Protein AF-A0A359DZW7-F1 (afdb_monomer)

Nearest PDB structures (foldseek):
  2eep-assembly1_A-2  TM=6.032E-01  e=1.757E-07  Porphyromonas gingivalis W83
  2z3w-assembly1_A-2  TM=5.801E-01  e=2.769E-07  Porphyromonas gingivalis W83
  5yzm-assembly1_C  TM=6.580E-01  e=2.310E-06  Deinococcus radiodurans R1 = ATCC 13939 = DSM 20539
  3p5b-assembly1_L  TM=3.540E-01  e=1.729E-03  Homo sapiens
  7zu0-assembly1_B  TM=4.411E-01  e=2.099E-01  Saccharomyces cerevisiae

Radius of gyration: 27.61 Å; Cα contacts (8 Å, |Δi|>4): 531; chains: 1; bounding box: 70×96×50 Å

pLDDT: mean 85.56, std 14.87, range [37.06, 97.5]

Structure (mmCIF, N/CA/C/O backbone):
data_AF-A0A359DZW7-F1
#
_entry.id   AF-A0A359DZW7-F1
#
loop_
_atom_site.group_PDB
_atom_site.id
_atom_site.type_symbol
_atom_site.label_atom_id
_atom_site.label_alt_id
_atom_site.label_comp_id
_atom_site.label_asym_id
_atom_site.label_entity_id
_atom_site.label_seq_id
_atom_site.pdbx_PDB_ins_code
_atom_site.Cartn_x
_atom_site.Cartn_y
_atom_site.Cartn_z
_atom_site.occupancy
_atom_site.B_iso_or_equiv
_atom_site.auth_seq_id
_atom_site.auth_comp_id
_atom_site.auth_asym_id
_atom_site.auth_atom_id
_atom_site.pdbx_PDB_model_num
ATOM 1 N N . MET A 1 1 ? 46.932 75.301 26.272 1.00 43.44 1 MET A N 1
ATOM 2 C CA . MET A 1 1 ? 47.132 74.823 24.879 1.00 43.44 1 MET A CA 1
ATOM 3 C C . MET A 1 1 ? 47.855 73.478 24.916 1.00 43.44 1 MET A C 1
ATOM 5 O O . MET A 1 1 ? 48.760 73.356 25.730 1.00 43.44 1 MET A O 1
ATOM 9 N N . LYS A 1 2 ? 47.495 72.547 24.009 1.00 37.06 2 LYS A N 1
ATOM 10 C CA . LYS A 1 2 ? 47.881 71.110 23.897 1.00 37.06 2 LYS A CA 1
ATOM 11 C C . LYS A 1 2 ? 46.964 70.145 24.664 1.00 37.06 2 LYS A C 1
ATOM 13 O O . LYS A 1 2 ? 46.800 70.330 25.857 1.00 37.06 2 LYS A O 1
ATOM 18 N N . LYS A 1 3 ? 46.413 69.065 24.105 1.00 38.16 3 LYS A N 1
ATOM 19 C CA . LYS A 1 3 ? 45.971 68.654 22.751 1.00 38.16 3 LYS A CA 1
ATOM 20 C C . LYS A 1 3 ? 45.064 67.430 23.025 1.00 38.16 3 LYS A C 1
ATOM 22 O O . LYS A 1 3 ? 45.452 66.590 23.830 1.00 38.16 3 LYS A O 1
ATOM 27 N N . LEU A 1 4 ? 43.875 67.356 22.420 1.00 39.25 4 LEU A N 1
ATOM 28 C CA . LEU A 1 4 ? 42.981 66.192 22.515 1.00 39.25 4 LEU A CA 1
ATOM 29 C C . LEU A 1 4 ? 43.625 64.977 21.827 1.00 39.25 4 LEU A C 1
ATOM 31 O O . LEU A 1 4 ? 44.168 65.115 20.732 1.00 39.25 4 LEU A O 1
ATOM 35 N N . ILE A 1 5 ? 43.538 63.806 22.458 1.00 40.94 5 ILE A N 1
ATOM 36 C CA . ILE A 1 5 ? 43.866 62.501 21.871 1.00 40.94 5 ILE A CA 1
ATOM 37 C C . ILE A 1 5 ? 42.529 61.833 21.510 1.00 40.94 5 ILE A C 1
ATOM 39 O O . ILE A 1 5 ? 41.714 61.641 22.414 1.00 40.94 5 ILE A O 1
ATOM 43 N N . PRO A 1 6 ? 42.258 61.489 20.238 1.00 47.34 6 PRO A N 1
ATOM 44 C CA . PRO A 1 6 ? 41.070 60.728 19.885 1.00 47.34 6 PRO A CA 1
ATOM 45 C C . PRO A 1 6 ? 41.332 59.229 20.078 1.00 47.34 6 PRO A C 1
ATOM 47 O O . PRO A 1 6 ? 42.290 58.667 19.547 1.00 47.34 6 PRO A O 1
ATOM 50 N N . ILE A 1 7 ? 40.452 58.582 20.840 1.00 47.03 7 ILE A N 1
ATOM 51 C CA . ILE A 1 7 ? 40.349 57.125 20.935 1.00 47.03 7 ILE A CA 1
ATOM 52 C C . ILE A 1 7 ? 39.855 56.629 19.574 1.00 47.03 7 ILE A C 1
ATOM 54 O O . ILE A 1 7 ? 38.710 56.876 19.203 1.00 47.03 7 ILE A O 1
ATOM 58 N N . THR A 1 8 ? 40.726 55.962 18.818 1.00 44.31 8 THR A N 1
ATOM 59 C CA . THR A 1 8 ? 40.337 55.288 17.575 1.00 44.31 8 THR A CA 1
ATOM 60 C C . THR A 1 8 ? 40.159 53.809 17.885 1.00 44.31 8 THR A C 1
ATOM 62 O O . THR A 1 8 ? 41.113 53.105 18.207 1.00 44.31 8 THR A O 1
ATOM 65 N N . LEU A 1 9 ? 38.903 53.376 17.843 1.00 43.22 9 LEU A N 1
ATOM 66 C CA . LEU A 1 9 ? 38.451 52.000 17.972 1.00 43.22 9 LEU A CA 1
ATOM 67 C C . LEU A 1 9 ? 38.916 51.215 16.732 1.00 43.22 9 LEU A C 1
ATOM 69 O O . LEU A 1 9 ? 38.337 51.361 15.658 1.00 43.22 9 LEU A O 1
ATOM 73 N N . ALA A 1 10 ? 39.974 50.414 16.853 1.00 41.88 10 ALA A N 1
ATOM 74 C CA . ALA A 1 10 ? 40.355 49.461 15.815 1.00 41.88 10 ALA A CA 1
ATOM 75 C C . ALA A 1 10 ? 39.605 48.147 16.066 1.00 41.88 10 ALA A C 1
ATOM 77 O O . ALA A 1 10 ? 39.901 47.427 17.021 1.00 41.88 10 ALA A O 1
ATOM 78 N N . LEU A 1 11 ? 38.602 47.867 15.227 1.00 41.31 11 LEU A N 1
ATOM 79 C CA . LEU A 1 11 ? 37.948 46.565 15.153 1.00 41.31 11 LEU A CA 1
ATOM 80 C C . LEU A 1 11 ? 39.012 45.479 14.929 1.00 41.31 11 LEU A C 1
ATOM 82 O O . LEU A 1 11 ? 39.672 45.454 13.890 1.00 41.31 11 LEU A O 1
ATOM 86 N N . LEU A 1 12 ? 39.129 44.555 15.881 1.00 42.72 12 LEU A N 1
ATOM 87 C CA . LEU A 1 12 ? 39.714 43.237 15.656 1.00 42.72 12 LEU A CA 1
ATOM 88 C C . LEU A 1 12 ? 38.812 42.496 14.662 1.00 42.72 12 LEU A C 1
ATOM 90 O O . LEU A 1 12 ? 37.814 41.884 15.040 1.00 42.72 12 LEU A O 1
ATOM 94 N N . LEU A 1 13 ? 39.157 42.584 13.379 1.00 44.12 13 LEU A N 1
ATOM 95 C CA . LEU A 1 13 ? 38.714 41.643 12.359 1.00 44.12 13 LEU A CA 1
ATOM 96 C C . LEU A 1 13 ? 39.343 40.286 12.696 1.00 44.12 13 LEU A C 1
ATOM 98 O O . LEU A 1 13 ? 40.416 39.945 12.205 1.00 44.12 13 LEU A O 1
ATOM 102 N N . PHE A 1 14 ? 38.688 39.514 13.562 1.00 48.88 14 PHE A N 1
ATOM 103 C CA . PHE A 1 14 ? 38.837 38.067 13.517 1.00 48.88 14 PHE A CA 1
ATOM 104 C C . PHE A 1 14 ? 38.296 37.635 12.155 1.00 48.88 14 PHE A C 1
ATOM 106 O O . PHE A 1 14 ? 37.084 37.560 11.952 1.00 48.88 14 PHE A O 1
ATOM 113 N N . GLY A 1 15 ? 39.205 37.437 11.201 1.00 42.97 15 GLY A N 1
ATOM 114 C CA . GLY A 1 15 ? 38.913 36.711 9.979 1.00 42.97 15 GLY A CA 1
ATOM 115 C C . GLY A 1 15 ? 38.479 35.313 10.384 1.00 42.97 15 GLY A C 1
ATOM 116 O O . GLY A 1 15 ? 39.307 34.463 10.694 1.00 42.97 15 GLY A O 1
ATOM 117 N N . ALA A 1 16 ? 37.171 35.092 10.458 1.00 48.72 16 ALA A N 1
ATOM 118 C CA . ALA A 1 16 ? 36.652 33.755 10.303 1.00 48.72 16 ALA A CA 1
ATOM 119 C C . ALA A 1 16 ? 36.979 33.379 8.859 1.00 48.72 16 ALA A C 1
ATOM 121 O O . ALA A 1 16 ? 36.313 33.850 7.935 1.00 48.72 16 ALA A O 1
ATOM 122 N N . ASP A 1 17 ? 38.041 32.600 8.663 1.00 46.22 17 ASP A N 1
ATOM 123 C CA . ASP A 1 17 ? 38.216 31.860 7.424 1.00 46.22 17 ASP A CA 1
ATOM 124 C C . ASP A 1 17 ? 36.987 30.960 7.295 1.00 46.22 17 ASP A C 1
ATOM 126 O O . ASP A 1 17 ? 36.873 29.897 7.908 1.00 46.22 17 ASP A O 1
ATOM 130 N N . LEU A 1 18 ? 36.002 31.445 6.543 1.00 48.69 18 LEU A N 1
ATOM 131 C CA . LEU A 1 18 ? 34.969 30.611 5.969 1.00 48.69 18 LEU A CA 1
ATOM 132 C C . LEU A 1 18 ? 35.719 29.636 5.066 1.00 48.69 18 LEU A C 1
ATOM 134 O O . LEU A 1 18 ? 36.085 29.984 3.944 1.00 48.69 18 LEU A O 1
ATOM 138 N N . PHE A 1 19 ? 35.984 28.430 5.569 1.00 50.00 19 PHE A N 1
ATOM 139 C CA . PHE A 1 19 ? 36.395 27.302 4.744 1.00 50.00 19 PHE A CA 1
ATOM 140 C C . PHE A 1 19 ? 35.247 27.001 3.778 1.00 50.00 19 PHE A C 1
ATOM 142 O O . PHE A 1 19 ? 34.386 26.161 4.030 1.00 50.00 19 PHE A O 1
ATOM 149 N N . ALA A 1 20 ? 35.202 27.736 2.670 1.00 52.16 20 ALA A N 1
ATOM 150 C CA . ALA A 1 20 ? 34.476 27.307 1.498 1.00 52.16 20 ALA A CA 1
ATOM 151 C C . ALA A 1 20 ? 35.098 25.976 1.068 1.00 52.16 20 ALA A C 1
ATOM 153 O O . ALA A 1 20 ? 36.318 25.868 0.931 1.00 52.16 20 ALA A O 1
ATOM 154 N N . GLN A 1 21 ? 34.262 24.955 0.904 1.00 56.44 21 GLN A N 1
ATOM 155 C CA . GLN A 1 21 ? 34.677 23.648 0.416 1.00 56.44 21 GLN A CA 1
ATOM 156 C C . GLN A 1 21 ? 35.345 23.844 -0.957 1.00 56.44 21 GLN A C 1
ATOM 158 O O . GLN A 1 21 ? 34.680 24.174 -1.938 1.00 56.44 21 GLN A O 1
ATOM 163 N N . GLN A 1 22 ? 36.678 23.743 -1.008 1.00 58.47 22 GLN A N 1
ATOM 164 C CA . GLN A 1 22 ? 37.451 23.914 -2.236 1.00 58.47 22 GLN A CA 1
ATOM 165 C C . GLN A 1 22 ? 37.243 22.682 -3.113 1.00 58.47 22 GLN A C 1
ATOM 167 O O . GLN A 1 22 ? 37.933 21.676 -2.970 1.00 58.47 22 GLN A O 1
ATOM 172 N N . PHE A 1 23 ? 36.270 22.748 -4.016 1.00 61.28 23 PHE A N 1
ATOM 173 C CA . PHE A 1 23 ? 36.177 21.773 -5.092 1.00 61.28 23 PHE A CA 1
ATOM 174 C C . PHE A 1 23 ? 37.228 22.107 -6.159 1.00 61.28 23 PHE A C 1
ATOM 176 O O . PHE A 1 23 ? 37.397 23.284 -6.493 1.00 61.28 23 PHE A O 1
ATOM 183 N N . PRO A 1 24 ? 37.953 21.111 -6.697 1.00 66.88 24 PRO A N 1
ATOM 184 C CA . PRO A 1 24 ? 38.902 21.355 -7.774 1.00 66.88 24 PRO A CA 1
ATOM 185 C C . PRO A 1 24 ? 38.172 21.927 -8.998 1.00 66.88 24 PRO A C 1
ATOM 187 O O . PRO A 1 24 ? 37.117 21.426 -9.383 1.00 66.88 24 PRO A O 1
ATOM 190 N N . GLU A 1 25 ? 38.754 22.939 -9.652 1.00 71.62 25 GLU A N 1
ATOM 191 C CA . GLU A 1 25 ? 38.195 23.557 -10.873 1.00 71.62 25 GLU A CA 1
ATOM 192 C C . GLU A 1 25 ? 38.001 22.551 -12.025 1.00 71.62 25 GLU A C 1
ATOM 194 O O . GLU A 1 25 ? 37.258 22.811 -12.972 1.00 71.62 25 GLU A O 1
ATOM 199 N N . LYS A 1 26 ? 38.661 21.387 -11.953 1.00 79.00 26 LYS A N 1
ATOM 200 C CA . LYS A 1 26 ? 38.558 20.306 -12.931 1.00 79.00 26 LYS A CA 1
ATOM 201 C C . LYS A 1 26 ? 38.511 18.949 -12.230 1.00 79.00 26 LYS A C 1
ATOM 203 O O . LYS A 1 26 ? 39.507 18.506 -11.671 1.00 79.00 26 LYS A O 1
ATOM 208 N N . LEU A 1 27 ? 37.361 18.284 -12.309 1.00 77.38 27 LEU A N 1
ATOM 209 C CA . LEU A 1 27 ? 37.171 16.903 -11.858 1.00 77.38 27 LEU A CA 1
ATOM 210 C C . LEU A 1 27 ? 37.832 15.930 -12.845 1.00 77.38 27 LEU A C 1
ATOM 212 O O . LEU A 1 27 ? 37.551 15.981 -14.046 1.00 77.38 27 LEU A O 1
ATOM 216 N N . THR A 1 28 ? 38.696 15.034 -12.365 1.00 83.38 28 THR A N 1
ATOM 217 C CA . THR A 1 28 ? 39.195 13.902 -13.161 1.00 83.38 28 THR A CA 1
ATOM 218 C C . THR A 1 28 ? 38.335 12.656 -12.946 1.00 83.38 28 THR A C 1
ATOM 220 O O . THR A 1 28 ? 37.626 12.547 -11.951 1.00 83.38 28 THR A O 1
ATOM 223 N N . MET A 1 29 ? 38.423 11.668 -13.849 1.00 76.75 29 MET A N 1
ATOM 224 C CA . MET A 1 29 ? 37.777 10.363 -13.624 1.00 76.75 29 MET A CA 1
ATOM 225 C C . MET A 1 29 ? 38.236 9.729 -12.311 1.00 76.75 29 MET A C 1
ATOM 227 O O . MET A 1 29 ? 37.426 9.170 -11.585 1.00 76.75 29 MET A O 1
ATOM 231 N N . LYS A 1 30 ? 39.522 9.866 -11.971 1.00 79.25 30 LYS A N 1
ATOM 232 C CA . LYS A 1 30 ? 40.034 9.392 -10.688 1.00 79.25 30 LYS A CA 1
ATOM 233 C C . LYS A 1 30 ? 39.315 10.088 -9.531 1.00 79.25 30 LYS A C 1
ATOM 235 O O . LYS A 1 30 ? 38.865 9.396 -8.638 1.00 79.25 30 LYS A O 1
ATOM 240 N N . ASP A 1 31 ? 39.138 11.406 -9.582 1.00 73.88 31 ASP A N 1
ATOM 241 C CA . ASP A 1 31 ? 38.463 12.163 -8.514 1.00 73.88 31 ASP A CA 1
ATOM 242 C C . ASP A 1 31 ? 36.967 11.830 -8.400 1.00 73.88 31 ASP A C 1
ATOM 244 O O . ASP A 1 31 ? 36.397 11.902 -7.319 1.00 73.88 31 ASP A O 1
ATOM 248 N N . ILE A 1 32 ? 36.328 11.443 -9.509 1.00 72.56 32 ILE A N 1
ATOM 249 C CA . ILE A 1 32 ? 34.921 11.013 -9.538 1.00 72.56 32 ILE A CA 1
ATOM 250 C C . ILE A 1 32 ? 34.741 9.627 -8.893 1.00 72.56 32 ILE A C 1
ATOM 252 O O . ILE A 1 32 ? 33.696 9.368 -8.300 1.00 72.56 32 ILE A O 1
ATOM 256 N N . PHE A 1 33 ? 35.741 8.747 -9.005 1.00 71.00 33 PHE A N 1
ATOM 257 C CA . PHE A 1 33 ? 35.675 7.350 -8.554 1.00 71.00 33 PHE A CA 1
ATOM 258 C C . PHE A 1 33 ? 36.519 7.042 -7.303 1.00 71.00 33 PHE A C 1
ATOM 260 O O . PHE A 1 33 ? 36.622 5.878 -6.922 1.00 71.00 33 PHE A O 1
ATOM 267 N N . HIS A 1 34 ? 37.157 8.039 -6.680 1.00 69.25 34 HIS A N 1
ATOM 268 C CA . HIS A 1 34 ? 37.972 7.856 -5.475 1.00 69.25 34 HIS A CA 1
ATOM 269 C C . HIS A 1 34 ? 37.189 8.229 -4.213 1.00 69.25 34 HIS A C 1
ATOM 271 O O . HIS A 1 34 ? 36.403 9.173 -4.217 1.00 69.25 34 HIS A O 1
ATOM 277 N N . GLU A 1 35 ? 37.438 7.515 -3.115 1.00 63.44 35 GLU A N 1
ATOM 278 C CA . GLU A 1 35 ? 36.848 7.833 -1.815 1.00 63.44 35 GLU A CA 1
ATOM 279 C C . GLU A 1 35 ? 37.473 9.100 -1.196 1.00 63.44 35 GLU A C 1
ATOM 281 O O . GLU A 1 35 ? 38.692 9.295 -1.311 1.00 63.44 35 GLU A O 1
ATOM 286 N N . PRO A 1 36 ? 36.680 9.950 -0.516 1.00 59.75 36 PRO A N 1
ATOM 287 C CA . PRO A 1 36 ? 35.223 9.871 -0.388 1.00 59.75 36 PRO A CA 1
ATOM 288 C C . PRO A 1 36 ? 34.533 10.251 -1.708 1.00 59.75 36 PRO A C 1
ATOM 290 O O . PRO A 1 36 ? 34.849 11.282 -2.305 1.00 59.75 36 PRO A O 1
ATOM 293 N N . PHE A 1 37 ? 33.578 9.431 -2.164 1.00 61.31 37 PHE A N 1
ATOM 294 C CA . PHE A 1 37 ? 32.845 9.741 -3.389 1.00 61.31 37 PHE A CA 1
ATOM 295 C C . PHE A 1 37 ? 32.058 11.034 -3.170 1.00 61.31 37 PHE A C 1
ATOM 297 O O . PHE A 1 37 ? 31.206 11.122 -2.289 1.00 61.31 37 PHE A O 1
ATOM 304 N N . ILE A 1 38 ? 32.329 12.030 -4.009 1.00 57.88 38 ILE A N 1
ATOM 305 C CA . ILE A 1 38 ? 31.750 13.379 -3.935 1.00 57.88 38 ILE A CA 1
ATOM 306 C C . ILE A 1 38 ? 30.205 13.396 -3.816 1.00 57.88 38 ILE A C 1
ATOM 308 O O . ILE A 1 38 ? 29.685 14.313 -3.178 1.00 57.88 38 ILE A O 1
ATOM 312 N N . PRO A 1 39 ? 29.433 12.432 -4.366 1.00 60.06 39 PRO A N 1
ATOM 313 C CA . PRO A 1 39 ? 27.984 12.406 -4.176 1.00 60.06 39 PRO A CA 1
ATOM 314 C C . PRO A 1 39 ? 27.493 11.907 -2.806 1.00 60.06 39 PRO A C 1
ATOM 316 O O . PRO A 1 39 ? 26.374 12.275 -2.446 1.00 60.06 39 PRO A O 1
ATOM 319 N N . GLY A 1 40 ? 28.264 11.080 -2.080 1.00 63.44 40 GLY A N 1
ATOM 320 C CA . GLY A 1 40 ? 27.778 10.306 -0.923 1.00 63.44 40 GLY A CA 1
ATOM 321 C C . GLY A 1 40 ? 26.450 9.570 -1.185 1.00 63.44 40 GLY A C 1
ATOM 322 O O . GLY A 1 40 ? 25.947 9.532 -2.3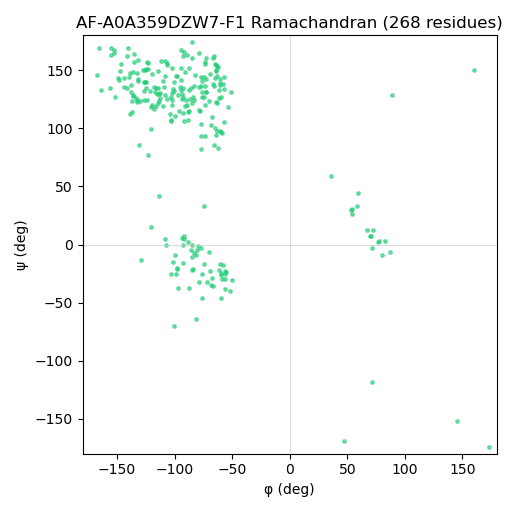14 1.00 63.44 40 GLY A O 1
ATOM 323 N N . THR A 1 41 ? 25.830 9.030 -0.135 1.00 71.88 41 THR A N 1
ATOM 324 C CA . THR A 1 41 ? 24.425 8.598 -0.206 1.00 71.88 41 THR A CA 1
ATOM 325 C C . THR A 1 41 ? 23.540 9.708 0.346 1.00 71.88 41 THR A C 1
ATOM 327 O O . THR A 1 41 ? 23.620 10.072 1.521 1.00 71.88 41 THR A O 1
ATOM 330 N N . ARG A 1 42 ? 22.693 10.294 -0.512 1.00 77.31 42 ARG A N 1
ATOM 331 C CA . ARG A 1 42 ? 21.786 11.371 -0.091 1.00 77.31 42 ARG A CA 1
ATOM 332 C C . ARG A 1 42 ? 20.840 10.871 1.006 1.00 77.31 42 ARG A C 1
ATOM 334 O O . ARG A 1 42 ? 20.300 9.775 0.855 1.00 77.31 42 ARG A O 1
ATOM 341 N N . PRO A 1 43 ? 20.569 11.692 2.039 1.00 86.06 43 PRO A N 1
ATOM 342 C CA . PRO A 1 43 ? 19.531 11.388 3.007 1.00 86.06 43 PRO A CA 1
ATOM 343 C C . PRO A 1 43 ? 18.212 11.050 2.310 1.00 86.06 43 PRO A C 1
ATOM 345 O O . PRO A 1 43 ? 17.767 11.793 1.431 1.00 86.06 43 PRO A O 1
ATOM 348 N N . SER A 1 44 ? 17.591 9.947 2.709 1.00 88.62 44 SER A N 1
ATOM 349 C CA . SER A 1 44 ? 16.291 9.511 2.205 1.00 88.62 44 SER A CA 1
ATOM 350 C C . SER A 1 44 ? 15.309 9.388 3.360 1.00 88.62 44 SER A C 1
ATOM 352 O O . SER A 1 44 ? 15.632 8.838 4.410 1.00 88.62 44 SER A O 1
ATOM 354 N N . PHE A 1 45 ? 14.118 9.961 3.190 1.00 90.69 45 PHE A N 1
ATOM 355 C CA . PHE A 1 45 ? 13.061 9.868 4.191 1.00 90.69 45 PHE A CA 1
ATOM 356 C C . PHE A 1 45 ? 12.669 8.403 4.398 1.00 90.69 45 PHE A C 1
ATOM 358 O O . PHE A 1 45 ? 12.450 7.689 3.421 1.00 90.69 45 PHE A O 1
ATOM 365 N N . SER A 1 46 ? 12.571 7.984 5.658 1.00 89.62 46 SER A N 1
ATOM 366 C CA . SER A 1 46 ? 12.059 6.666 6.022 1.00 89.62 46 SER A CA 1
ATOM 367 C C . SER A 1 46 ? 10.609 6.787 6.487 1.00 89.62 46 SER A C 1
ATOM 369 O O . SER A 1 46 ? 9.706 6.375 5.766 1.00 89.62 46 SER A O 1
ATOM 371 N N . HIS A 1 47 ? 10.373 7.390 7.655 1.00 89.38 47 HIS A N 1
ATOM 372 C CA . HIS A 1 47 ? 9.039 7.546 8.242 1.00 89.38 47 HIS A CA 1
ATOM 373 C C . HIS A 1 47 ? 9.052 8.580 9.384 1.00 89.38 47 HIS A C 1
ATOM 375 O O . HIS A 1 47 ? 10.112 9.018 9.836 1.00 89.38 47 HIS A O 1
ATOM 381 N N . PHE A 1 48 ? 7.874 8.993 9.857 1.00 91.19 48 PHE A N 1
ATOM 382 C CA . PHE A 1 48 ? 7.739 9.755 11.107 1.00 91.19 48 PHE A CA 1
ATOM 383 C C . PHE A 1 48 ? 7.681 8.811 12.312 1.00 91.19 48 PHE A C 1
ATOM 385 O O . PHE A 1 48 ? 7.349 7.644 12.151 1.00 91.19 48 PHE A O 1
ATOM 392 N N . SER A 1 49 ? 7.953 9.291 13.525 1.00 90.12 49 SER A N 1
ATOM 393 C CA . SER A 1 49 ? 7.528 8.586 14.741 1.00 90.12 49 SER A CA 1
ATOM 394 C C . SER A 1 49 ? 5.996 8.554 14.848 1.00 90.12 49 SER A C 1
ATOM 396 O O . SER A 1 49 ? 5.345 9.471 14.340 1.00 90.12 49 SER A O 1
ATOM 398 N N . PRO A 1 50 ? 5.407 7.575 15.563 1.00 89.56 50 PRO A N 1
ATOM 399 C CA . PRO A 1 50 ? 3.952 7.485 15.740 1.00 89.56 50 PRO A CA 1
ATOM 400 C C . PRO A 1 50 ? 3.321 8.749 16.345 1.00 89.56 50 PRO A C 1
ATOM 402 O O . PRO A 1 50 ? 2.182 9.094 16.054 1.00 89.56 50 PRO A O 1
ATOM 405 N N . ASP A 1 51 ? 4.074 9.487 17.168 1.00 89.81 51 ASP A N 1
ATOM 406 C CA . ASP A 1 51 ? 3.637 10.759 17.755 1.00 89.81 51 ASP A CA 1
ATOM 407 C C . ASP A 1 51 ? 3.860 11.989 16.851 1.00 89.81 51 ASP A C 1
ATOM 409 O O . ASP A 1 51 ? 3.552 13.115 17.253 1.00 89.81 51 ASP A O 1
ATOM 413 N N . GLY A 1 52 ? 4.421 11.790 15.656 1.00 90.19 52 GLY A N 1
ATOM 414 C CA . GLY A 1 52 ? 4.675 12.813 14.646 1.00 90.19 52 GLY A CA 1
ATOM 415 C C . GLY A 1 52 ? 5.786 13.808 14.986 1.00 90.19 52 GLY A C 1
ATOM 416 O O . GLY A 1 52 ? 5.942 14.794 14.270 1.00 90.19 52 GLY A O 1
ATOM 417 N N . LYS A 1 53 ? 6.552 13.614 16.067 1.00 92.19 53 LYS A N 1
ATOM 418 C CA . LYS A 1 53 ? 7.553 14.600 16.529 1.00 92.19 53 LYS A CA 1
ATOM 419 C C . LYS A 1 53 ? 8.962 14.369 15.991 1.00 92.19 53 LYS A C 1
ATOM 421 O O . LYS A 1 53 ? 9.791 15.285 16.053 1.00 92.19 53 LYS A O 1
ATOM 426 N N . THR A 1 54 ? 9.220 13.181 15.460 1.00 92.62 54 THR A N 1
ATOM 427 C CA . THR A 1 54 ? 10.532 12.748 14.985 1.00 92.62 54 THR A CA 1
ATOM 428 C C . THR A 1 54 ? 10.435 12.299 13.535 1.00 92.62 54 THR A C 1
ATOM 430 O O . THR A 1 54 ? 9.471 11.651 13.140 1.00 92.62 54 THR A O 1
ATOM 433 N N . ILE A 1 55 ? 11.439 12.651 12.738 1.00 93.19 55 ILE A N 1
ATOM 434 C CA . ILE A 1 55 ? 11.632 12.161 11.374 1.00 93.19 55 ILE A CA 1
ATOM 435 C C . ILE A 1 55 ? 12.789 11.172 11.399 1.00 93.19 55 ILE A C 1
ATOM 437 O O . ILE A 1 55 ? 13.890 11.538 11.817 1.00 93.19 55 ILE A O 1
ATOM 441 N N . TYR A 1 56 ? 12.548 9.963 10.902 1.00 92.12 56 TYR A N 1
ATOM 442 C CA . TYR A 1 56 ? 13.574 8.973 10.616 1.00 92.12 56 TYR A CA 1
ATOM 443 C C . TYR A 1 56 ? 13.981 9.055 9.148 1.00 92.12 56 TYR A C 1
ATOM 445 O O . TYR A 1 56 ? 13.140 9.161 8.250 1.00 92.12 56 TYR A O 1
ATOM 453 N N . TYR A 1 57 ? 15.282 9.015 8.893 1.00 91.31 57 TYR A N 1
ATOM 454 C CA . TYR A 1 57 ? 15.829 9.061 7.544 1.00 91.31 57 TYR A CA 1
ATOM 455 C C . TYR A 1 57 ? 17.137 8.282 7.470 1.00 91.31 57 TYR A C 1
ATOM 457 O O . TYR A 1 57 ? 17.942 8.310 8.400 1.00 91.31 57 TYR A O 1
ATOM 465 N N . SER A 1 58 ? 17.354 7.603 6.353 1.00 89.69 58 SER A N 1
ATOM 466 C CA . SER A 1 58 ? 18.582 6.855 6.104 1.00 89.69 58 SER A CA 1
ATOM 467 C C . SER A 1 58 ? 19.620 7.774 5.476 1.00 89.69 58 SER A C 1
ATOM 469 O O . SER A 1 58 ? 19.299 8.515 4.543 1.00 89.69 58 SER A O 1
ATOM 471 N N . ALA A 1 59 ? 20.854 7.749 5.970 1.00 85.44 59 ALA A N 1
ATOM 472 C CA . ALA A 1 59 ? 21.969 8.504 5.407 1.00 85.44 59 ALA A CA 1
ATOM 473 C C . ALA A 1 59 ? 23.282 7.728 5.565 1.00 85.44 59 ALA A C 1
ATOM 475 O O . ALA A 1 59 ? 23.414 6.905 6.462 1.00 85.44 59 ALA A O 1
ATOM 476 N N . SER A 1 60 ? 24.252 8.010 4.699 1.00 77.81 60 SER A N 1
ATOM 477 C CA . SER A 1 60 ? 25.623 7.511 4.828 1.00 77.81 60 SER A CA 1
ATOM 478 C C . SER A 1 60 ? 26.579 8.642 4.482 1.00 77.81 60 SER A C 1
ATOM 480 O O . SER A 1 60 ? 26.337 9.390 3.530 1.00 77.81 60 SER A O 1
ATOM 482 N N . ASP A 1 61 ? 27.643 8.793 5.261 1.00 64.38 61 ASP A N 1
ATOM 483 C CA . ASP A 1 61 ? 28.791 9.628 4.900 1.00 64.38 61 ASP A CA 1
ATOM 484 C C . ASP A 1 61 ? 29.801 8.867 4.022 1.00 64.38 61 ASP A C 1
ATOM 486 O O . ASP A 1 61 ? 30.683 9.479 3.415 1.00 64.38 61 ASP A O 1
ATOM 490 N N . SER A 1 62 ? 29.629 7.548 3.903 1.00 62.12 62 SER A N 1
ATOM 491 C CA . SER A 1 62 ? 30.406 6.682 3.033 1.00 62.12 62 SER A CA 1
ATOM 492 C C . SER A 1 62 ? 29.785 6.572 1.635 1.00 62.12 62 SER A C 1
ATOM 494 O O . SER A 1 62 ? 28.628 6.917 1.385 1.00 62.12 62 SER A O 1
ATOM 496 N N . ALA A 1 63 ? 30.591 6.095 0.693 1.00 57.19 63 ALA A N 1
ATOM 497 C CA . ALA A 1 63 ? 30.168 5.832 -0.675 1.00 57.19 63 ALA A CA 1
ATOM 498 C C . ALA A 1 63 ? 29.598 4.426 -0.891 1.00 57.19 63 ALA A C 1
ATOM 500 O O . ALA A 1 63 ? 29.296 4.053 -2.028 1.00 57.19 63 ALA A O 1
ATOM 501 N N . THR A 1 64 ? 29.515 3.624 0.170 1.00 64.62 64 THR A N 1
ATOM 502 C CA . THR A 1 64 ? 28.913 2.300 0.091 1.00 64.62 64 THR A CA 1
ATOM 503 C C . THR A 1 64 ? 27.390 2.429 0.122 1.00 64.62 64 THR A C 1
ATOM 505 O O . THR A 1 64 ? 26.822 3.476 0.446 1.00 64.62 64 THR A O 1
ATOM 508 N N . SER A 1 65 ? 26.703 1.351 -0.251 1.00 66.06 65 SER A N 1
ATOM 509 C CA . SER A 1 65 ? 25.245 1.260 -0.143 1.00 66.06 65 SER A CA 1
ATOM 510 C C . SER A 1 65 ? 24.748 1.167 1.302 1.00 66.06 65 SER A C 1
ATOM 512 O O . SER A 1 65 ? 23.537 1.174 1.514 1.00 66.06 65 SER A O 1
ATOM 514 N N . ASP A 1 66 ? 25.652 1.054 2.276 1.00 73.00 66 ASP A N 1
ATOM 515 C CA . ASP A 1 66 ? 25.290 0.890 3.675 1.00 73.00 66 ASP A CA 1
ATOM 516 C C . ASP A 1 66 ? 24.898 2.252 4.245 1.00 73.00 66 ASP A C 1
ATOM 518 O O . ASP A 1 66 ? 25.690 3.198 4.285 1.00 73.00 66 ASP A O 1
ATOM 522 N N . THR A 1 67 ? 23.634 2.363 4.635 1.00 78.94 67 THR A N 1
ATOM 523 C CA . THR A 1 67 ? 23.074 3.566 5.246 1.00 78.94 67 THR A CA 1
ATOM 524 C C . THR A 1 67 ? 22.672 3.277 6.675 1.00 78.94 67 THR A C 1
ATOM 526 O O . THR A 1 67 ? 21.946 2.311 6.915 1.00 78.94 67 THR A O 1
ATOM 529 N N . ASP A 1 68 ? 23.029 4.179 7.578 1.00 86.31 68 ASP A N 1
ATOM 530 C CA . ASP A 1 68 ? 22.535 4.159 8.945 1.00 86.31 68 ASP A CA 1
ATOM 531 C C . ASP A 1 68 ? 21.218 4.926 9.035 1.00 86.31 68 ASP A C 1
ATOM 533 O O . ASP A 1 68 ? 20.940 5.853 8.256 1.00 86.31 68 ASP A O 1
ATOM 537 N N . LEU A 1 69 ? 20.383 4.538 9.998 1.00 89.38 69 LEU A N 1
ATOM 538 C CA . LEU A 1 69 ? 19.157 5.260 10.289 1.00 89.38 69 LEU A CA 1
ATOM 539 C C . LEU A 1 69 ? 19.457 6.385 11.278 1.00 89.38 69 LEU A C 1
ATOM 541 O O . LEU A 1 69 ? 19.967 6.165 12.372 1.00 89.38 69 LEU A O 1
ATOM 545 N N . TYR A 1 70 ? 19.087 7.601 10.905 1.00 91.50 70 TYR A N 1
ATOM 546 C CA . TYR A 1 70 ? 19.169 8.776 11.757 1.00 91.50 70 TYR A CA 1
ATOM 547 C C . TYR A 1 70 ? 17.778 9.269 12.117 1.00 91.50 70 TYR A C 1
ATOM 549 O O . TYR A 1 70 ? 16.803 9.047 11.398 1.00 91.50 70 TYR A O 1
ATOM 557 N N . GLN A 1 71 ? 17.710 10.008 13.218 1.00 93.19 71 GLN A N 1
ATOM 558 C CA . GLN A 1 71 ? 16.512 10.695 13.660 1.00 93.19 71 GLN A CA 1
ATOM 559 C C . GLN A 1 71 ? 16.764 12.183 13.876 1.00 93.19 71 GLN A C 1
ATOM 561 O O . GLN A 1 71 ? 17.871 12.617 14.211 1.00 93.19 71 GLN A O 1
ATOM 566 N N . VAL A 1 72 ? 15.721 12.982 13.680 1.00 94.94 72 VAL A N 1
ATOM 567 C CA . VAL A 1 72 ? 15.746 14.425 13.925 1.00 94.94 72 VAL A CA 1
ATOM 568 C C . VAL A 1 72 ? 14.366 14.904 14.364 1.00 94.94 72 VAL A C 1
ATOM 570 O O . VAL A 1 72 ? 13.349 14.437 13.857 1.00 94.94 72 VAL A O 1
ATOM 573 N N . GLY A 1 73 ? 14.310 15.843 15.311 1.00 94.94 73 GLY A N 1
ATOM 574 C CA . GLY A 1 73 ? 13.040 16.467 15.690 1.00 94.94 73 GLY A CA 1
ATOM 575 C C . GLY A 1 73 ? 12.534 17.429 14.608 1.00 94.94 73 GLY A C 1
ATOM 576 O O . GLY A 1 73 ? 13.325 17.950 13.824 1.00 94.94 73 GLY A O 1
ATOM 577 N N . LEU A 1 74 ? 11.238 17.761 14.609 1.00 94.38 74 LEU A N 1
ATOM 578 C CA . LEU A 1 74 ? 10.624 18.642 13.589 1.00 94.38 74 LEU A CA 1
ATOM 579 C C . LEU A 1 74 ? 11.287 20.024 13.421 1.00 94.38 74 LEU A C 1
ATOM 581 O O . LEU A 1 74 ? 11.172 20.649 12.372 1.00 94.38 74 LEU A O 1
ATOM 585 N N . SER A 1 75 ? 11.991 20.518 14.443 1.00 93.81 75 SER A N 1
ATOM 586 C CA . SER A 1 75 ? 12.749 21.778 14.365 1.00 93.81 75 SER A CA 1
ATOM 587 C C . SER A 1 75 ? 14.082 21.666 13.607 1.00 93.81 75 SER A C 1
ATOM 589 O O . SER A 1 75 ? 14.801 22.658 13.495 1.00 93.81 75 SER A O 1
ATOM 591 N N . GLY A 1 76 ? 14.456 20.466 13.151 1.00 88.75 76 GLY A N 1
ATOM 592 C CA . GLY A 1 76 ? 15.753 20.167 12.535 1.00 88.75 76 GLY A CA 1
ATOM 593 C C . GLY A 1 76 ? 16.912 20.048 13.532 1.00 88.75 76 GLY A C 1
ATOM 594 O O . GLY A 1 76 ? 18.057 19.854 13.130 1.00 88.75 76 GLY A O 1
ATOM 595 N N . ARG A 1 77 ? 16.643 20.183 14.836 1.00 89.19 77 ARG A N 1
ATOM 596 C CA . ARG A 1 77 ? 17.646 20.075 15.906 1.00 89.19 77 ARG A CA 1
ATOM 597 C C . ARG A 1 77 ? 17.748 18.645 16.438 1.00 89.19 77 ARG A C 1
ATOM 599 O O . ARG A 1 77 ? 16.848 17.833 16.233 1.00 89.19 77 ARG A O 1
ATOM 606 N N . ASN A 1 78 ? 18.825 18.383 17.183 1.00 86.19 78 ASN A N 1
ATOM 607 C CA . ASN A 1 78 ? 19.093 17.108 17.861 1.00 86.19 78 ASN A CA 1
ATOM 608 C C . ASN A 1 78 ? 19.170 15.917 16.895 1.00 86.19 78 ASN A C 1
ATOM 610 O O . ASN A 1 78 ? 18.600 14.860 17.153 1.00 86.19 78 ASN A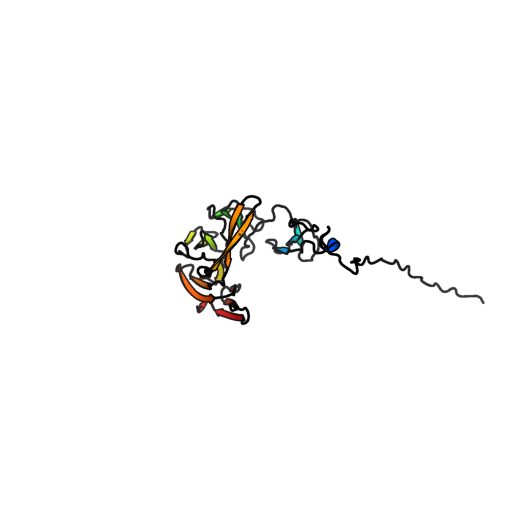 O 1
ATOM 614 N N . LYS A 1 79 ? 19.868 16.103 15.769 1.00 91.06 79 LYS A N 1
ATOM 615 C CA . LYS A 1 79 ? 20.211 15.002 14.868 1.00 91.06 79 LYS A CA 1
ATOM 616 C C . LYS A 1 79 ? 21.086 13.995 15.618 1.00 91.06 79 LYS A C 1
ATOM 618 O O . LYS A 1 79 ? 22.131 14.376 16.141 1.00 91.06 79 LYS A O 1
ATOM 623 N N . GLN A 1 80 ? 20.680 12.735 15.617 1.00 92.56 80 GLN A N 1
ATOM 624 C CA . GLN A 1 80 ? 21.440 11.626 16.191 1.00 92.56 80 GLN A CA 1
ATOM 625 C C . GLN A 1 80 ? 21.094 10.325 15.467 1.00 92.56 80 GLN A C 1
ATOM 627 O O . GLN A 1 80 ? 20.136 10.283 14.694 1.00 92.56 80 GLN A O 1
ATOM 632 N N . GLU A 1 81 ? 21.884 9.284 15.697 1.00 91.44 81 GLU A N 1
ATOM 633 C CA . GLU A 1 81 ? 21.574 7.932 15.231 1.00 91.44 81 GLU A CA 1
ATOM 634 C C . GLU A 1 81 ? 20.251 7.455 15.854 1.00 91.44 81 GLU A C 1
ATOM 636 O O . GLU A 1 81 ? 19.903 7.821 16.987 1.00 91.44 81 GLU A O 1
ATOM 641 N N . ALA A 1 82 ? 19.460 6.721 15.079 1.00 89.75 82 ALA A N 1
ATOM 642 C CA . ALA A 1 82 ? 18.198 6.168 15.534 1.00 89.75 82 ALA A CA 1
ATOM 643 C C . ALA A 1 82 ? 18.445 4.863 16.318 1.00 89.75 82 ALA A C 1
ATOM 645 O O . ALA A 1 82 ? 19.362 4.116 15.984 1.00 89.75 82 ALA A O 1
ATOM 646 N N . PRO A 1 83 ? 17.644 4.557 17.353 1.00 86.19 83 PRO A N 1
ATOM 647 C CA . PRO A 1 83 ? 17.723 3.264 18.029 1.00 86.19 83 PRO A CA 1
ATOM 648 C C . PRO A 1 83 ? 17.510 2.090 17.057 1.00 86.19 83 PRO A C 1
ATOM 650 O O . PRO A 1 83 ? 16.691 2.173 16.147 1.00 86.19 83 PRO A O 1
ATOM 653 N N . ASN A 1 84 ? 18.202 0.967 17.257 1.00 78.31 84 ASN A N 1
ATOM 654 C CA . ASN A 1 84 ? 18.117 -0.186 16.343 1.00 78.31 84 ASN A CA 1
ATOM 655 C C . ASN A 1 84 ? 16.707 -0.798 16.231 1.00 78.31 84 ASN A C 1
ATOM 657 O O . ASN A 1 84 ? 16.399 -1.479 15.257 1.00 78.31 84 ASN A O 1
ATOM 661 N N . ASP A 1 85 ? 15.854 -0.582 17.227 1.00 74.25 85 ASP A N 1
ATOM 662 C CA . ASP A 1 85 ? 14.514 -1.152 17.339 1.00 74.25 85 ASP A CA 1
ATOM 663 C C . ASP A 1 85 ? 13.404 -0.267 16.751 1.00 74.25 85 ASP A C 1
ATOM 665 O O . ASP A 1 85 ? 12.245 -0.679 16.759 1.00 74.25 85 ASP A O 1
ATOM 669 N N . VAL A 1 86 ? 13.724 0.917 16.209 1.00 77.12 86 VAL A N 1
ATOM 670 C CA . VAL A 1 86 ? 12.718 1.793 15.572 1.00 77.12 86 VAL A CA 1
ATOM 671 C C . VAL A 1 86 ? 12.382 1.399 14.134 1.00 77.12 86 VAL A C 1
ATOM 673 O O . VAL A 1 86 ? 11.436 1.935 13.563 1.00 77.12 86 VAL A O 1
ATOM 676 N N . VAL A 1 87 ? 13.116 0.457 13.531 1.00 67.38 87 VAL A N 1
ATOM 677 C CA . VAL A 1 87 ? 12.848 0.010 12.157 1.00 67.38 87 VAL A CA 1
ATOM 678 C C . VAL A 1 87 ? 11.641 -0.925 12.141 1.00 67.38 87 VAL A C 1
ATOM 680 O O . VAL A 1 87 ? 11.769 -2.149 12.136 1.00 67.38 87 VAL A O 1
ATOM 683 N N . ARG A 1 88 ? 10.443 -0.341 12.129 1.00 74.06 88 ARG A N 1
ATOM 684 C CA . ARG A 1 88 ? 9.192 -1.049 11.859 1.00 74.06 88 ARG A CA 1
ATOM 685 C C . ARG A 1 88 ? 8.465 -0.315 10.742 1.00 74.06 88 ARG A C 1
ATOM 687 O O . ARG A 1 88 ? 8.195 0.873 10.860 1.00 74.06 88 ARG A O 1
ATOM 694 N N . ASN A 1 89 ? 8.133 -1.024 9.668 1.00 82.88 89 ASN A N 1
ATOM 695 C CA . ASN A 1 89 ? 7.132 -0.532 8.728 1.00 82.88 89 ASN A CA 1
ATOM 696 C C . ASN A 1 89 ? 5.775 -0.768 9.384 1.00 82.88 89 ASN A C 1
ATOM 698 O O . ASN A 1 89 ? 5.326 -1.912 9.477 1.00 82.88 89 ASN A O 1
ATOM 702 N N . TYR A 1 90 ? 5.189 0.301 9.906 1.00 90.19 90 TYR A N 1
ATOM 703 C CA . TYR A 1 90 ? 3.913 0.265 10.599 1.00 90.19 90 TYR A CA 1
ATOM 704 C C . TYR A 1 90 ? 2.913 1.211 9.938 1.00 90.19 90 TYR A C 1
ATOM 706 O O . TYR A 1 90 ? 3.296 2.201 9.319 1.00 90.19 90 TYR A O 1
ATOM 714 N N . GLU A 1 91 ? 1.636 0.914 10.136 1.00 92.06 91 GLU A N 1
ATOM 715 C CA . GLU A 1 91 ? 0.513 1.762 9.770 1.00 92.06 91 GLU A CA 1
ATOM 716 C C . GLU A 1 91 ? -0.139 2.296 11.055 1.00 92.06 91 GLU A C 1
ATOM 718 O O . GLU A 1 91 ? -0.597 1.519 11.902 1.00 92.06 91 GLU A O 1
ATOM 723 N N . LEU A 1 92 ? -0.162 3.620 11.222 1.00 93.62 92 LEU A N 1
ATOM 724 C CA . LEU A 1 92 ? -0.740 4.288 12.391 1.00 93.62 92 LEU A CA 1
ATOM 725 C C . LEU A 1 92 ? -2.269 4.337 12.281 1.00 93.62 92 LEU A C 1
ATOM 727 O O . LEU A 1 92 ? -2.807 4.696 11.235 1.00 93.62 92 LEU A O 1
ATOM 731 N N . SER A 1 93 ? -2.969 4.027 13.370 1.00 94.0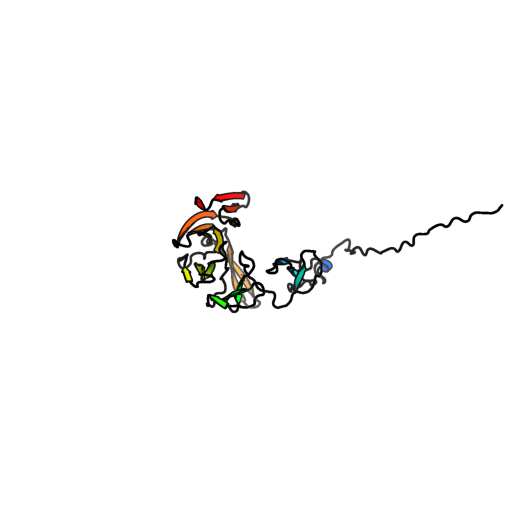0 93 SER A N 1
ATOM 732 C CA . SER A 1 93 ? -4.423 4.156 13.427 1.00 94.00 93 SER A CA 1
ATOM 733 C C . SER A 1 93 ? -4.868 5.617 13.251 1.00 94.00 93 SER A C 1
ATOM 735 O O . SER A 1 93 ? -4.136 6.539 13.627 1.00 94.00 93 SER A O 1
ATOM 737 N N . PRO A 1 94 ? -6.091 5.875 12.751 1.00 92.31 94 PRO A N 1
ATOM 738 C CA . PRO A 1 94 ? -6.586 7.240 12.548 1.00 92.31 94 PRO A CA 1
ATOM 739 C C . PRO A 1 94 ? -6.622 8.096 13.822 1.00 92.31 94 PRO A C 1
ATOM 741 O O . PRO A 1 94 ? -6.480 9.317 13.758 1.00 92.31 94 PRO A O 1
ATOM 744 N N . ASP A 1 95 ? -6.806 7.465 14.985 1.00 92.69 95 ASP A N 1
ATOM 745 C CA . ASP A 1 95 ? -6.788 8.126 16.294 1.00 92.69 95 ASP A CA 1
ATOM 746 C C . ASP A 1 95 ? -5.369 8.329 16.863 1.00 92.69 95 ASP A C 1
ATOM 748 O O . ASP A 1 95 ? -5.201 8.995 17.886 1.00 92.69 95 ASP A O 1
ATOM 752 N N . GLY A 1 96 ? -4.346 7.775 16.204 1.00 93.25 96 GLY A N 1
ATOM 753 C CA . GLY A 1 96 ? -2.941 7.876 16.585 1.00 93.25 96 GLY A CA 1
ATOM 754 C C . GLY A 1 96 ? -2.548 7.071 17.824 1.00 93.25 96 GLY A C 1
ATOM 755 O O . GLY A 1 96 ? -1.467 7.309 18.367 1.00 93.25 96 GLY A O 1
ATOM 756 N N . ASN A 1 97 ? -3.405 6.168 18.309 1.00 94.31 97 ASN A N 1
ATOM 757 C CA . ASN A 1 97 ? -3.155 5.409 19.537 1.00 94.31 97 ASN A CA 1
ATOM 758 C C . ASN A 1 97 ? -2.588 4.011 19.297 1.00 94.31 97 ASN A C 1
ATOM 760 O O . ASN A 1 97 ? -1.952 3.476 20.202 1.00 94.31 97 ASN A O 1
ATOM 764 N N . HIS A 1 98 ? -2.765 3.454 18.101 1.00 95.31 98 HIS A N 1
ATOM 765 C CA . HIS A 1 98 ? -2.388 2.084 17.782 1.00 95.31 98 HIS A CA 1
ATOM 766 C C . HIS A 1 98 ? -1.592 2.007 16.483 1.00 95.31 98 HIS A C 1
ATOM 768 O O . HIS A 1 98 ? -1.672 2.884 15.625 1.00 95.31 98 HIS A O 1
ATOM 774 N N . VAL A 1 99 ? -0.845 0.923 16.318 1.00 94.50 99 VAL A N 1
ATOM 775 C CA . VAL A 1 99 ? -0.075 0.632 15.107 1.00 94.50 99 VAL A CA 1
ATOM 776 C C . VAL A 1 99 ? -0.319 -0.799 14.645 1.00 94.50 99 VAL A C 1
ATOM 778 O O . VAL A 1 99 ? -0.380 -1.720 15.461 1.00 94.50 99 VAL A O 1
ATOM 781 N N . LEU A 1 100 ? -0.424 -0.986 13.330 1.00 94.31 100 LEU A N 1
ATOM 782 C CA . LEU A 1 100 ? -0.368 -2.294 12.677 1.00 94.31 100 LEU A CA 1
ATOM 783 C C . LEU A 1 100 ? 1.004 -2.484 12.049 1.00 94.31 100 LEU A C 1
ATOM 785 O O . LEU A 1 100 ? 1.466 -1.616 11.317 1.00 94.31 100 LEU A O 1
ATOM 789 N N . TYR A 1 101 ? 1.657 -3.611 12.302 1.00 92.06 101 TYR A N 1
ATOM 790 C CA . TYR A 1 101 ? 2.951 -3.920 11.694 1.00 92.06 101 TYR A CA 1
ATOM 791 C C . TYR A 1 101 ? 3.173 -5.427 11.589 1.00 92.06 101 TYR A C 1
ATOM 793 O O . TYR A 1 101 ? 2.471 -6.223 12.211 1.00 92.06 101 TYR A O 1
ATOM 801 N N . ILE A 1 102 ? 4.152 -5.822 10.777 1.00 90.56 102 ILE A N 1
ATOM 802 C CA . ILE A 1 102 ? 4.495 -7.231 10.576 1.00 90.56 102 ILE A CA 1
ATOM 803 C C . ILE A 1 102 ? 5.615 -7.618 11.546 1.00 90.56 102 ILE A C 1
ATOM 805 O O . ILE A 1 102 ? 6.678 -6.999 11.550 1.00 90.56 102 ILE A O 1
ATOM 809 N N . GLU A 1 103 ? 5.402 -8.666 12.342 1.00 88.94 103 GLU A N 1
ATOM 810 C CA . GLU A 1 103 ? 6.403 -9.229 13.254 1.00 88.94 103 GLU A CA 1
ATOM 811 C C . GLU A 1 103 ? 6.450 -10.749 13.091 1.00 88.94 103 GLU A C 1
ATOM 813 O O . GLU A 1 103 ? 5.436 -11.424 13.224 1.00 88.94 103 GLU A O 1
ATOM 818 N N . ASN A 1 104 ? 7.628 -11.308 12.792 1.00 88.31 104 ASN A N 1
ATOM 819 C CA . ASN A 1 104 ? 7.812 -12.753 12.568 1.00 88.31 104 ASN A CA 1
ATOM 820 C C . ASN A 1 104 ? 6.875 -13.364 11.503 1.00 88.31 104 ASN A C 1
ATOM 822 O O . ASN A 1 104 ? 6.599 -14.563 11.524 1.00 88.31 104 ASN A O 1
ATOM 826 N N . GLY A 1 105 ? 6.423 -12.543 10.552 1.00 88.38 105 GLY A N 1
ATOM 827 C CA . GLY A 1 105 ? 5.477 -12.931 9.509 1.00 88.38 105 GLY A CA 1
ATOM 828 C C . GLY A 1 105 ? 4.010 -12.790 9.908 1.00 88.38 105 GLY A C 1
ATOM 829 O O . GLY A 1 105 ? 3.176 -12.932 9.036 1.00 88.38 105 GLY A O 1
ATOM 830 N N . ASP A 1 106 ? 3.681 -12.466 11.157 1.00 91.50 106 ASP A N 1
ATOM 831 C CA . ASP A 1 106 ? 2.304 -12.236 11.599 1.00 91.50 106 ASP A CA 1
ATOM 832 C C . ASP A 1 106 ? 1.946 -10.746 11.549 1.00 91.50 106 ASP A C 1
ATOM 834 O O . ASP A 1 106 ? 2.811 -9.881 11.712 1.00 91.50 106 ASP A O 1
ATOM 838 N N . LEU A 1 107 ? 0.659 -10.436 11.361 1.00 92.56 107 LEU A N 1
ATOM 839 C CA . LEU A 1 107 ? 0.164 -9.069 11.510 1.00 92.56 107 LEU A CA 1
ATOM 840 C C . LEU A 1 107 ? -0.150 -8.810 12.984 1.00 92.56 107 LEU A C 1
ATOM 842 O O . LEU A 1 107 ? -0.974 -9.500 13.599 1.00 92.56 107 LEU A O 1
ATOM 846 N N . VAL A 1 108 ? 0.509 -7.800 13.536 1.00 93.81 108 VAL A N 1
ATOM 847 C CA . VAL A 1 108 ? 0.468 -7.443 14.949 1.00 93.81 108 VAL A CA 1
ATOM 848 C C . VAL A 1 108 ? -0.152 -6.065 15.114 1.00 93.81 108 VAL A C 1
ATOM 850 O O . VAL A 1 108 ? 0.193 -5.128 14.399 1.00 93.81 108 VAL A O 1
ATOM 853 N N . LEU A 1 109 ? -1.053 -5.962 16.087 1.00 95.19 109 LEU A N 1
ATOM 854 C CA . LEU A 1 109 ? -1.583 -4.709 16.603 1.00 95.19 109 LEU A CA 1
ATOM 855 C C . LEU A 1 109 ? -0.887 -4.393 17.925 1.00 95.19 109 LEU A C 1
ATOM 857 O O . LEU A 1 109 ? -0.797 -5.269 18.785 1.00 95.19 109 LEU A O 1
ATOM 861 N N . ALA A 1 110 ? -0.438 -3.159 18.101 1.00 94.88 110 ALA A N 1
ATOM 862 C CA . ALA A 1 110 ? 0.151 -2.673 19.345 1.00 94.88 110 ALA A CA 1
ATOM 863 C C . ALA A 1 110 ? -0.296 -1.239 19.635 1.00 94.88 110 ALA A C 1
ATOM 865 O O . ALA A 1 110 ? -0.855 -0.571 18.761 1.00 94.88 110 ALA A O 1
ATOM 866 N N . ASP A 1 111 ? -0.007 -0.764 20.842 1.00 94.88 111 ASP A N 1
ATOM 867 C CA . ASP A 1 111 ? -0.095 0.657 21.159 1.00 94.88 111 ASP A CA 1
ATOM 868 C C . ASP A 1 111 ? 0.958 1.434 20.351 1.00 94.88 111 ASP A C 1
ATOM 870 O O . ASP A 1 111 ? 1.923 0.871 19.830 1.00 94.88 111 ASP A O 1
ATOM 874 N N . LYS A 1 112 ? 0.797 2.752 20.220 1.00 92.06 112 LYS A N 1
ATOM 875 C CA . LYS A 1 112 ? 1.698 3.602 19.418 1.00 92.06 112 LYS A CA 1
ATOM 876 C C . LYS A 1 112 ? 3.161 3.615 19.878 1.00 92.06 112 LYS A C 1
ATOM 878 O O . LYS A 1 112 ? 4.019 4.101 19.152 1.00 92.06 112 LYS A O 1
ATOM 883 N N . ASP A 1 113 ? 3.443 3.168 21.095 1.00 90.38 113 ASP A N 1
ATOM 884 C CA . ASP A 1 113 ? 4.792 2.970 21.631 1.00 90.38 113 ASP A CA 1
ATOM 885 C C . ASP A 1 113 ? 5.316 1.539 21.407 1.00 90.38 113 ASP A C 1
ATOM 887 O O . ASP A 1 113 ? 6.413 1.213 21.853 1.00 90.38 113 ASP A O 1
ATOM 891 N N . PHE A 1 114 ? 4.579 0.725 20.643 1.00 91.44 114 PHE A N 1
ATOM 892 C CA . PHE A 1 114 ? 4.822 -0.687 20.335 1.00 91.44 114 PHE A CA 1
ATOM 893 C C . PHE A 1 114 ? 4.692 -1.641 21.531 1.00 91.44 114 PHE A C 1
ATOM 895 O O . PHE A 1 114 ? 5.053 -2.817 21.424 1.00 91.44 114 PHE A O 1
ATOM 902 N N . GLU A 1 115 ? 4.130 -1.170 22.645 1.00 92.31 115 GLU A N 1
ATOM 903 C CA . GLU A 1 115 ? 3.792 -1.998 23.800 1.00 92.31 115 GLU A CA 1
ATOM 904 C C . GLU A 1 115 ? 2.412 -2.661 23.638 1.00 92.31 115 GLU A C 1
ATOM 906 O O . GLU A 1 115 ? 1.688 -2.442 22.664 1.00 92.31 115 GLU A O 1
ATOM 911 N N . ASN A 1 116 ? 2.054 -3.536 24.586 1.00 94.44 116 ASN A N 1
ATOM 912 C CA . ASN A 1 116 ? 0.750 -4.222 24.645 1.00 94.44 116 ASN A CA 1
ATOM 913 C C . ASN A 1 116 ? 0.352 -4.957 23.350 1.00 94.44 116 ASN A C 1
ATOM 915 O O . ASN A 1 116 ? -0.827 -5.125 23.032 1.00 94.44 116 ASN A O 1
ATOM 919 N N . LYS A 1 117 ? 1.354 -5.429 22.607 1.00 94.44 117 LYS A N 1
ATOM 920 C CA . LYS A 1 117 ? 1.160 -6.049 21.301 1.00 94.44 117 LYS A CA 1
ATOM 921 C C . LYS A 1 117 ? 0.373 -7.360 21.359 1.00 94.44 117 LYS A C 1
ATOM 923 O O . LYS A 1 117 ? 0.577 -8.197 22.242 1.00 94.44 117 LYS A O 1
ATOM 928 N N . ARG A 1 118 ? -0.466 -7.588 20.349 1.00 94.44 118 ARG A N 1
ATOM 929 C CA . ARG A 1 118 ? -1.177 -8.849 20.108 1.00 94.44 118 ARG A CA 1
ATOM 930 C C . ARG A 1 118 ? -1.219 -9.193 18.624 1.00 94.44 118 ARG A C 1
ATOM 932 O O . ARG A 1 118 ? -1.383 -8.323 17.773 1.00 94.44 118 ARG A O 1
ATOM 939 N N . VAL A 1 119 ? -1.123 -10.484 18.318 1.00 93.50 119 VAL A N 1
ATOM 940 C CA . VAL A 1 119 ? -1.316 -10.990 16.954 1.00 93.50 119 VAL A CA 1
ATOM 941 C C . VAL A 1 119 ? -2.795 -10.869 16.588 1.00 93.50 119 VAL A C 1
ATOM 943 O O . VAL A 1 119 ? -3.650 -11.404 17.296 1.00 93.50 119 VAL A O 1
ATOM 946 N N . VAL A 1 120 ? -3.091 -10.169 15.492 1.00 93.00 120 VAL A N 1
ATOM 947 C CA . VAL A 1 120 ? -4.456 -10.018 14.953 1.00 93.00 120 VAL A CA 1
ATOM 948 C C . VAL A 1 120 ? -4.697 -10.897 13.731 1.00 93.00 120 VAL A C 1
ATOM 950 O O . VAL A 1 120 ? -5.829 -11.308 13.493 1.00 93.00 120 VAL A O 1
ATOM 953 N N . VAL A 1 121 ? -3.637 -11.257 13.001 1.00 91.25 121 VAL A N 1
ATOM 954 C CA . VAL A 1 121 ? -3.687 -12.267 11.937 1.00 91.25 121 VAL A CA 1
ATOM 955 C C . VAL A 1 121 ? -2.461 -13.163 12.061 1.00 91.25 121 VAL A C 1
ATOM 957 O O . VAL A 1 121 ? -1.335 -12.711 11.862 1.00 91.25 121 VAL A O 1
ATOM 960 N N . ALA A 1 122 ? -2.698 -14.434 12.393 1.00 88.31 122 ALA A N 1
ATOM 961 C CA . ALA A 1 122 ? -1.661 -15.455 12.480 1.00 88.31 122 ALA A CA 1
ATOM 962 C C . ALA A 1 122 ? -1.531 -16.172 11.132 1.00 88.31 122 ALA A C 1
ATOM 964 O O . ALA A 1 122 ? -2.395 -16.963 10.748 1.00 88.31 122 ALA A O 1
ATOM 965 N N . SER A 1 123 ? -0.471 -15.887 10.386 1.00 74.75 123 SER A N 1
ATOM 966 C CA . SER A 1 123 ? -0.158 -16.582 9.136 1.00 74.75 123 SER A CA 1
ATOM 967 C C . SER A 1 123 ? 1.260 -16.221 8.727 1.00 74.75 123 SER A C 1
ATOM 969 O O . SER A 1 123 ? 1.658 -15.085 8.894 1.00 74.75 123 SER A O 1
ATOM 971 N N . LYS A 1 124 ? 2.005 -17.143 8.107 1.00 65.06 124 LYS A N 1
ATOM 972 C CA . LYS A 1 124 ? 3.371 -16.898 7.596 1.00 65.06 124 LYS A CA 1
ATOM 973 C C . LYS A 1 124 ? 3.393 -16.055 6.305 1.00 65.06 124 LYS 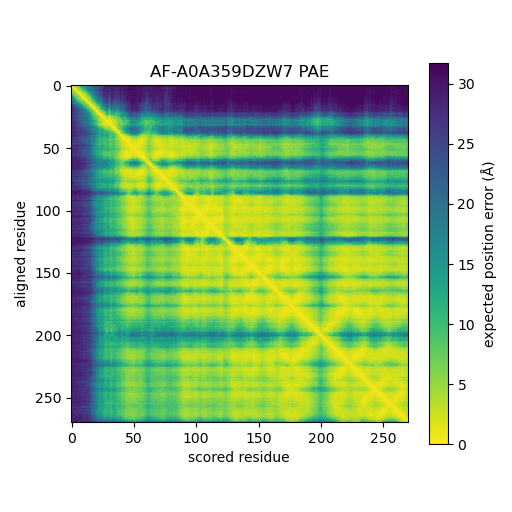A C 1
ATOM 975 O O . LYS A 1 124 ? 4.197 -16.317 5.412 1.00 65.06 124 LYS A O 1
ATOM 980 N N . GLY A 1 125 ? 2.450 -15.129 6.158 1.00 63.31 125 GLY A N 1
ATOM 981 C CA . GLY A 1 125 ? 2.326 -14.255 4.997 1.00 63.31 125 GLY A CA 1
ATOM 982 C C . GLY A 1 125 ? 3.213 -13.028 5.170 1.00 63.31 125 GLY A C 1
ATOM 983 O O . GLY A 1 125 ? 3.226 -12.427 6.232 1.00 63.31 125 GLY A O 1
ATOM 984 N N . PHE A 1 126 ? 3.956 -12.643 4.136 1.00 68.25 126 PHE A N 1
ATOM 985 C CA . PHE A 1 126 ? 4.854 -11.482 4.209 1.00 68.25 126 PHE A CA 1
ATOM 986 C C . PHE A 1 126 ? 4.259 -10.209 3.586 1.00 68.25 126 PHE A C 1
ATOM 988 O O . PHE A 1 126 ? 4.798 -9.125 3.788 1.00 68.25 126 PHE A O 1
ATOM 995 N N . ASP A 1 127 ? 3.121 -10.322 2.895 1.00 73.69 127 ASP A N 1
ATOM 996 C CA . ASP A 1 127 ? 2.593 -9.282 2.002 1.00 73.69 127 ASP A CA 1
ATOM 997 C C . ASP A 1 127 ? 1.276 -8.668 2.510 1.00 73.69 127 ASP A C 1
ATOM 999 O O . ASP A 1 127 ? 0.350 -8.466 1.731 1.00 73.69 127 ASP A O 1
ATOM 1003 N N . TYR A 1 128 ? 1.153 -8.397 3.817 1.00 81.94 128 TYR A N 1
ATOM 1004 C CA . TYR A 1 128 ? -0.120 -7.922 4.376 1.00 81.94 128 TYR A CA 1
ATOM 1005 C C . TYR A 1 128 ? -0.535 -6.519 3.937 1.00 81.94 128 TYR A C 1
ATOM 1007 O O . TYR A 1 128 ? -1.730 -6.299 3.795 1.00 81.94 128 TYR A O 1
ATOM 1015 N N . SER A 1 129 ? 0.398 -5.581 3.735 1.00 87.56 129 SER A N 1
ATOM 1016 C CA . SER A 1 129 ? 0.094 -4.179 3.372 1.00 87.56 129 SER A CA 1
ATOM 1017 C C . SER A 1 129 ? -1.190 -3.639 4.041 1.00 87.56 129 SER A C 1
ATOM 1019 O O . SER A 1 129 ? -2.157 -3.334 3.338 1.00 87.56 129 SER A O 1
ATOM 1021 N N . PRO A 1 130 ? -1.254 -3.631 5.388 1.00 93.50 130 PRO A N 1
ATOM 1022 C CA . PRO A 1 130 ? -2.485 -3.335 6.108 1.00 93.50 130 PRO A CA 1
ATOM 1023 C C . PRO A 1 130 ? -2.894 -1.868 5.948 1.00 93.50 130 PRO A C 1
ATOM 1025 O O . PRO A 1 130 ? -2.038 -0.989 5.919 1.00 93.50 130 PRO A O 1
ATOM 1028 N N . GLU A 1 131 ? -4.198 -1.604 5.929 1.00 94.25 131 GLU A N 1
ATOM 1029 C CA . GLU A 1 131 ? -4.752 -0.250 5.892 1.00 94.25 131 GLU A CA 1
ATOM 1030 C C . GLU A 1 131 ? -5.952 -0.121 6.838 1.00 94.25 131 GLU A C 1
ATOM 1032 O O . GLU A 1 131 ? -6.877 -0.942 6.805 1.00 94.25 131 GLU A O 1
ATOM 1037 N N . TRP A 1 132 ? -5.965 0.921 7.669 1.00 94.88 132 TRP A N 1
ATOM 1038 C CA . TRP A 1 132 ? -7.051 1.183 8.615 1.00 94.88 132 TRP A CA 1
ATOM 1039 C C . TRP A 1 132 ? -8.289 1.765 7.943 1.00 94.88 132 TRP A C 1
ATOM 1041 O O . TRP A 1 132 ? -8.194 2.673 7.120 1.00 94.88 132 TRP A O 1
ATOM 1051 N N . SER A 1 133 ? -9.468 1.328 8.388 1.00 93.31 133 SER A N 1
ATOM 1052 C CA . SER A 1 133 ? -10.689 2.082 8.118 1.00 93.31 133 SER A CA 1
ATOM 1053 C C . SER A 1 133 ? -10.627 3.445 8.804 1.00 93.31 133 SER A C 1
ATOM 1055 O O . SER A 1 133 ? -10.023 3.592 9.864 1.00 93.31 133 SER A O 1
ATOM 1057 N N . ALA A 1 134 ? -11.284 4.453 8.228 1.00 90.12 134 ALA A N 1
ATOM 1058 C CA . ALA A 1 134 ? -11.217 5.831 8.726 1.00 90.12 134 ALA A CA 1
ATOM 1059 C C . ALA A 1 134 ? -11.713 6.002 10.178 1.00 90.12 134 ALA A C 1
ATOM 1061 O O . ALA A 1 134 ? -11.294 6.925 10.871 1.00 90.12 134 ALA A O 1
ATOM 1062 N N . ASP A 1 135 ? -12.602 5.119 10.637 1.00 90.62 135 ASP A N 1
ATOM 1063 C CA . ASP A 1 135 ? -13.112 5.081 12.012 1.00 90.62 135 ASP A CA 1
ATOM 1064 C C . ASP A 1 135 ? -12.225 4.273 12.980 1.00 90.62 135 ASP A C 1
ATOM 1066 O O . ASP A 1 135 ? -12.512 4.229 14.173 1.00 90.62 135 ASP A O 1
ATOM 1070 N N . GLY A 1 136 ? -11.173 3.616 12.481 1.00 92.56 136 GLY A N 1
ATOM 1071 C CA . GLY A 1 136 ? -10.262 2.779 13.260 1.00 92.56 136 GLY A CA 1
ATOM 1072 C C . GLY A 1 136 ? -10.870 1.471 13.778 1.00 92.56 136 GLY A C 1
ATOM 1073 O O . GLY A 1 136 ? -10.226 0.782 14.562 1.00 92.56 136 GLY A O 1
ATOM 1074 N N . SER A 1 137 ? -12.095 1.109 13.381 1.00 93.06 137 SER A N 1
ATOM 1075 C CA . SER A 1 137 ? -12.768 -0.096 13.893 1.00 93.06 137 SER A CA 1
ATOM 1076 C C . SER A 1 137 ? -12.369 -1.375 13.147 1.00 93.06 137 SER A C 1
ATOM 1078 O O . SER A 1 137 ? -12.514 -2.486 13.675 1.00 93.06 137 SER A O 1
ATOM 1080 N N . ARG A 1 138 ? -11.857 -1.225 11.921 1.00 95.25 138 ARG A N 1
ATOM 1081 C CA . ARG A 1 138 ? -11.473 -2.300 11.006 1.00 95.25 138 ARG A CA 1
ATOM 1082 C C . ARG A 1 138 ? -10.121 -2.008 10.363 1.00 95.25 138 ARG A C 1
ATOM 1084 O O . ARG A 1 138 ? -9.651 -0.873 10.321 1.00 95.25 138 ARG A O 1
ATOM 1091 N N . PHE A 1 139 ? -9.532 -3.048 9.795 1.00 95.62 139 PHE A N 1
ATOM 1092 C CA . PHE A 1 139 ? -8.409 -2.926 8.877 1.00 95.62 139 PHE A CA 1
ATOM 1093 C C . PHE A 1 139 ? -8.577 -3.900 7.714 1.00 95.62 139 PHE A C 1
ATOM 1095 O O . PHE A 1 139 ? -9.151 -4.983 7.862 1.00 95.62 139 PHE A O 1
ATOM 1102 N N . ALA A 1 140 ? -8.092 -3.489 6.550 1.00 96.06 140 ALA A N 1
ATOM 1103 C CA . ALA A 1 140 ? -7.976 -4.322 5.368 1.00 96.06 140 ALA A CA 1
ATOM 1104 C C . ALA A 1 140 ? -6.522 -4.756 5.205 1.00 96.06 140 ALA A C 1
ATOM 1106 O O . ALA A 1 140 ? -5.614 -4.058 5.647 1.00 96.06 140 ALA A O 1
ATOM 1107 N N . PHE A 1 141 ? -6.295 -5.910 4.597 1.00 95.31 141 PHE A N 1
ATOM 1108 C CA . PHE A 1 141 ? -4.957 -6.409 4.309 1.00 95.31 141 PHE A CA 1
ATOM 1109 C C . PHE A 1 141 ? -4.985 -7.371 3.126 1.00 95.31 141 PHE A C 1
ATOM 1111 O O . PHE A 1 141 ? -6.035 -7.889 2.745 1.00 95.31 141 PHE A O 1
ATOM 1118 N N . ILE A 1 142 ? -3.818 -7.627 2.552 1.00 93.75 142 ILE A N 1
ATOM 1119 C CA . ILE A 1 142 ? -3.629 -8.538 1.432 1.00 93.75 142 ILE A CA 1
ATOM 1120 C C . ILE A 1 142 ? -3.089 -9.870 1.952 1.00 93.75 142 ILE A C 1
ATOM 1122 O O . ILE A 1 142 ? -2.139 -9.931 2.721 1.00 93.75 142 ILE A O 1
ATOM 1126 N N . GLN A 1 143 ? -3.674 -10.979 1.524 1.00 91.44 143 GLN A N 1
ATOM 1127 C CA . GLN A 1 143 ? -3.133 -12.306 1.788 1.00 91.44 143 GLN A CA 1
ATOM 1128 C C . GLN A 1 143 ? -3.240 -13.134 0.518 1.00 91.44 143 GLN A C 1
ATOM 1130 O O . GLN A 1 143 ? -4.318 -13.280 -0.051 1.00 91.44 143 GLN A O 1
ATOM 1135 N N . ASN A 1 144 ? -2.103 -13.659 0.055 1.00 89.62 144 ASN A N 1
ATOM 1136 C CA . ASN A 1 144 ? -2.004 -14.425 -1.192 1.00 89.62 144 ASN A CA 1
ATOM 1137 C C . ASN A 1 144 ? -2.568 -13.684 -2.424 1.00 89.62 144 ASN A C 1
ATOM 1139 O O . ASN A 1 144 ? -3.035 -14.310 -3.376 1.00 89.62 144 ASN A O 1
ATOM 1143 N N . GLY A 1 145 ? -2.491 -12.349 -2.430 1.00 91.56 145 GLY A N 1
ATO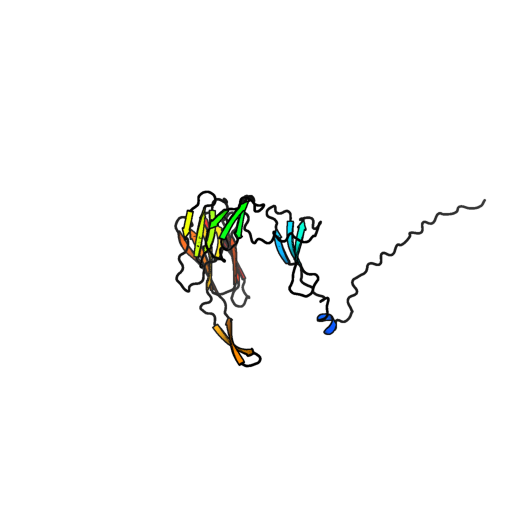M 1144 C CA . GLY A 1 145 ? -2.978 -11.495 -3.515 1.00 91.56 145 GLY A CA 1
ATOM 1145 C C . GLY A 1 145 ? -4.478 -11.192 -3.479 1.00 91.56 145 GLY A C 1
ATOM 1146 O O . GLY A 1 145 ? -4.950 -10.519 -4.391 1.00 91.56 145 GLY A O 1
ATOM 1147 N N . ASP A 1 146 ? -5.203 -11.655 -2.462 1.00 94.12 146 ASP A N 1
ATOM 1148 C CA . ASP A 1 146 ? -6.600 -11.299 -2.210 1.00 94.12 146 ASP A CA 1
ATOM 1149 C C . ASP A 1 146 ? -6.731 -10.358 -1.022 1.00 94.12 146 ASP A C 1
ATOM 1151 O O . ASP A 1 146 ? -5.882 -10.345 -0.132 1.00 94.12 146 ASP A O 1
ATOM 1155 N N . VAL A 1 147 ? -7.805 -9.575 -1.010 1.00 95.81 147 VAL A N 1
ATOM 1156 C CA . VAL A 1 147 ? -8.085 -8.593 0.034 1.00 95.81 147 VAL A CA 1
ATOM 1157 C C . VAL A 1 147 ? -8.981 -9.205 1.095 1.00 95.81 147 VAL A C 1
ATOM 1159 O O . VAL A 1 147 ? -10.012 -9.811 0.800 1.00 95.81 147 VAL A O 1
ATOM 1162 N N . TRP A 1 148 ? -8.596 -8.993 2.344 1.00 95.06 148 TRP A N 1
ATOM 1163 C CA . TRP A 1 148 ? -9.294 -9.434 3.538 1.00 95.06 148 TRP A CA 1
ATOM 1164 C C . TRP A 1 148 ? -9.569 -8.237 4.435 1.00 95.06 148 TRP A C 1
ATOM 1166 O O . TRP A 1 148 ? -8.814 -7.268 4.435 1.00 95.06 148 TRP A O 1
ATOM 1176 N N . VAL A 1 149 ? -10.640 -8.313 5.217 1.00 95.81 149 VAL A N 1
ATOM 1177 C CA . VAL A 1 149 ? -10.987 -7.324 6.238 1.00 95.81 149 VAL A CA 1
ATOM 1178 C C . VAL A 1 149 ? -11.171 -8.025 7.573 1.00 95.81 149 VAL A C 1
ATOM 1180 O O . VAL A 1 149 ? -11.758 -9.109 7.652 1.00 95.81 149 VAL A O 1
ATOM 1183 N N . SER A 1 150 ? -10.677 -7.377 8.620 1.00 94.56 150 SER A N 1
ATOM 1184 C CA . SER A 1 150 ? -10.802 -7.820 10.000 1.00 94.56 150 SER A CA 1
ATOM 1185 C C . SER A 1 150 ? -11.177 -6.664 10.918 1.00 94.56 150 SER A C 1
ATOM 1187 O O . SER A 1 150 ? -10.983 -5.489 10.594 1.00 94.56 150 SER A O 1
ATOM 1189 N N . GLY A 1 151 ? -11.764 -7.013 12.057 1.00 93.62 151 GLY A N 1
ATOM 1190 C CA . GLY A 1 151 ? -12.106 -6.081 13.121 1.00 93.62 151 GLY A CA 1
ATOM 1191 C C . GLY A 1 151 ? -10.977 -5.954 14.136 1.00 93.62 151 GLY A C 1
ATOM 1192 O O . GLY A 1 151 ? -10.237 -6.901 14.397 1.00 93.62 151 GLY A O 1
ATOM 1193 N N . VAL A 1 152 ? -10.865 -4.769 14.727 1.00 91.25 152 VAL A N 1
ATOM 1194 C CA . VAL A 1 152 ? -9.802 -4.446 15.684 1.00 91.25 152 VAL A CA 1
ATOM 1195 C C . VAL A 1 152 ? -10.176 -4.985 17.063 1.00 91.25 152 VAL A C 1
ATOM 1197 O O . VAL A 1 152 ? -9.543 -5.914 17.563 1.00 91.25 152 VAL A O 1
ATOM 1200 N N . GLU A 1 153 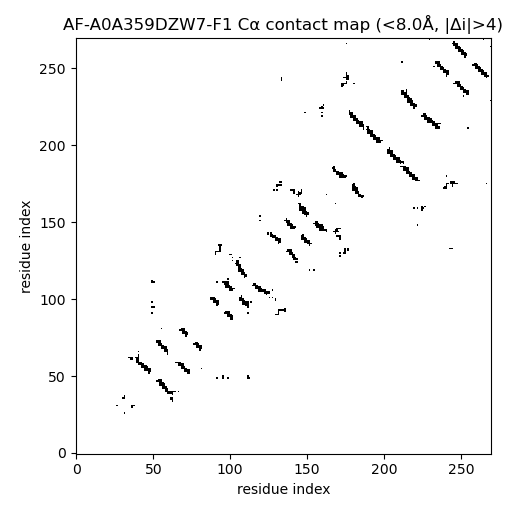? -11.251 -4.469 17.660 1.00 87.62 153 GLU A N 1
ATOM 1201 C CA . GLU A 1 153 ? -11.736 -4.893 18.984 1.00 87.62 153 GLU A CA 1
ATOM 1202 C C . GLU A 1 153 ? -12.475 -6.234 18.941 1.00 87.62 153 GLU A C 1
ATOM 1204 O O . GLU A 1 153 ? -12.232 -7.131 19.747 1.00 87.62 153 GLU A O 1
ATOM 1209 N N . GLN A 1 154 ? -13.377 -6.389 17.970 1.00 87.38 154 GLN A N 1
ATOM 1210 C CA . GLN A 1 154 ? -14.117 -7.627 17.751 1.00 87.38 154 GLN A CA 1
ATOM 1211 C C . GLN A 1 154 ? -13.512 -8.360 16.564 1.00 87.38 154 GLN A C 1
ATOM 1213 O O . GLN A 1 154 ? -13.701 -7.959 15.416 1.00 87.38 154 GLN A O 1
ATOM 1218 N N . ALA A 1 155 ? -12.785 -9.436 16.852 1.00 85.06 155 ALA A N 1
ATOM 1219 C CA . ALA A 1 155 ? -12.141 -10.229 15.821 1.00 85.06 155 ALA A CA 1
ATOM 1220 C C . ALA A 1 155 ? -13.189 -10.873 14.901 1.00 85.06 155 ALA A C 1
ATOM 1222 O O . ALA A 1 155 ? -14.038 -11.654 15.336 1.00 85.06 155 ALA A O 1
ATOM 1223 N N . PHE A 1 156 ? -13.078 -10.576 13.614 1.00 92.12 156 PHE A N 1
ATOM 1224 C CA . PHE A 1 156 ? -13.737 -11.302 12.539 1.00 92.12 156 PHE A CA 1
ATOM 1225 C C . PHE A 1 156 ? -12.775 -11.387 11.361 1.00 92.12 156 PHE A C 1
ATOM 1227 O O . PHE A 1 156 ? -11.821 -10.626 11.284 1.00 92.12 156 PHE A O 1
ATOM 1234 N N . MET A 1 157 ? -13.031 -12.301 10.435 1.00 92.25 157 MET A N 1
ATOM 1235 C CA . MET A 1 157 ? -12.257 -12.420 9.208 1.00 92.25 157 MET A CA 1
ATOM 1236 C C . MET A 1 157 ? -13.217 -12.529 8.036 1.00 92.25 157 MET A C 1
ATOM 1238 O O . MET A 1 157 ? -14.057 -13.429 8.013 1.00 92.25 157 MET A O 1
ATOM 1242 N N . LYS A 1 158 ? -13.100 -11.614 7.074 1.00 93.88 158 LYS A N 1
ATOM 1243 C CA . LYS A 1 158 ? -13.901 -11.622 5.851 1.00 93.88 158 LYS A CA 1
ATOM 1244 C C . LYS A 1 158 ? -13.002 -11.486 4.631 1.00 93.88 158 LYS A C 1
ATOM 1246 O O . LYS A 1 158 ? -12.269 -10.511 4.514 1.00 93.88 158 LYS A O 1
ATOM 1251 N N . GLN A 1 159 ? -13.091 -12.446 3.720 1.00 94.38 159 GLN A N 1
ATOM 1252 C CA . GLN A 1 159 ? -12.491 -12.336 2.396 1.00 94.38 159 GLN A CA 1
ATOM 1253 C C . GLN A 1 159 ? -13.359 -11.412 1.531 1.00 94.38 159 GLN A C 1
ATOM 1255 O O . GLN A 1 159 ? -14.572 -11.608 1.452 1.00 94.38 159 GLN A O 1
ATOM 1260 N N . ILE A 1 160 ? -12.750 -10.389 0.932 1.00 96.50 160 ILE A N 1
ATOM 1261 C CA . ILE A 1 160 ? -13.426 -9.409 0.068 1.00 96.50 160 ILE A CA 1
ATOM 1262 C C . ILE A 1 160 ? -13.270 -9.779 -1.405 1.00 96.50 160 ILE A C 1
ATOM 1264 O O . ILE A 1 160 ? -14.209 -9.612 -2.175 1.00 96.50 160 ILE A O 1
ATOM 1268 N N . THR A 1 161 ? -12.106 -10.296 -1.799 1.00 95.50 161 THR A N 1
ATOM 1269 C CA . THR A 1 161 ? -11.850 -10.736 -3.175 1.00 95.50 161 THR A CA 1
ATOM 1270 C C . THR A 1 161 ? -11.502 -12.214 -3.223 1.00 95.50 161 THR A C 1
ATOM 1272 O O . THR A 1 161 ? -10.856 -12.735 -2.317 1.00 95.50 161 THR A O 1
ATOM 1275 N N . ASP A 1 162 ? -11.901 -12.873 -4.306 1.00 93.69 162 ASP A N 1
ATOM 1276 C CA . ASP A 1 162 ? -11.511 -14.246 -4.622 1.00 93.69 162 ASP A CA 1
ATOM 1277 C C . ASP A 1 162 ? -11.020 -14.290 -6.070 1.00 93.69 162 ASP A C 1
ATOM 1279 O O . ASP A 1 162 ? -11.793 -14.450 -7.020 1.00 93.69 162 ASP A O 1
ATOM 1283 N N . ARG A 1 163 ? -9.733 -13.992 -6.263 1.00 91.56 163 ARG A N 1
ATOM 1284 C CA . ARG A 1 163 ? -9.135 -13.933 -7.598 1.00 91.56 163 ARG A CA 1
ATOM 1285 C C . ARG A 1 163 ? -8.933 -15.338 -8.162 1.00 91.56 163 ARG A C 1
ATOM 1287 O O . ARG A 1 163 ? -8.488 -16.256 -7.477 1.00 91.56 163 ARG A O 1
ATOM 1294 N N . GLU A 1 164 ? -9.113 -15.477 -9.471 1.00 90.25 164 GLU A N 1
ATOM 1295 C CA . GLU A 1 164 ? -8.687 -16.698 -10.159 1.00 90.25 164 GLU A CA 1
ATOM 1296 C C . GLU A 1 164 ? -7.159 -16.869 -10.064 1.00 90.25 164 GLU A C 1
ATOM 1298 O O . GLU A 1 164 ? -6.381 -15.906 -10.141 1.00 90.25 164 GLU A O 1
ATOM 1303 N N . GLU A 1 165 ? -6.710 -18.118 -9.955 1.00 86.00 165 GLU A N 1
ATOM 1304 C CA . GLU A 1 165 ? -5.287 -18.441 -9.959 1.00 86.00 165 GLU A CA 1
ATOM 1305 C C . GLU A 1 165 ? -4.610 -17.931 -11.246 1.00 86.00 165 GLU A C 1
ATOM 1307 O O . GLU A 1 165 ? -5.155 -18.001 -12.347 1.00 86.00 165 GLU A O 1
ATOM 1312 N N . GLY A 1 166 ? -3.411 -17.360 -11.109 1.00 83.62 166 GLY A N 1
ATOM 1313 C CA . GLY A 1 166 ? -2.673 -16.754 -12.224 1.00 83.62 166 GLY A CA 1
ATOM 1314 C C . GLY A 1 166 ? -3.116 -15.338 -12.620 1.00 83.62 166 GLY A C 1
ATOM 1315 O O . GLY A 1 166 ? -2.403 -14.688 -13.386 1.00 83.62 166 GLY A O 1
ATOM 1316 N N . ARG A 1 167 ? -4.226 -14.809 -12.081 1.00 88.81 167 ARG A N 1
ATOM 1317 C CA . ARG A 1 167 ? -4.570 -13.382 -12.219 1.00 88.81 167 ARG A CA 1
ATOM 1318 C C . ARG A 1 167 ? -3.681 -12.514 -11.335 1.00 88.81 167 ARG A C 1
ATOM 1320 O O . ARG A 1 167 ? -3.159 -12.966 -10.315 1.00 88.81 167 ARG A O 1
ATOM 1327 N N . ALA A 1 168 ? -3.534 -11.248 -11.725 1.00 92.12 168 ALA A N 1
ATOM 1328 C CA . ALA A 1 168 ? -2.827 -10.258 -10.925 1.00 92.12 168 ALA A CA 1
ATOM 1329 C C . ALA A 1 168 ? -3.463 -10.137 -9.529 1.00 92.12 168 ALA A C 1
ATOM 1331 O O . ALA A 1 168 ? -4.684 -10.037 -9.413 1.00 92.12 168 ALA A O 1
ATOM 1332 N N . GLY A 1 169 ? -2.632 -10.133 -8.485 1.00 93.94 169 GLY A N 1
ATOM 1333 C CA . GLY A 1 169 ? -3.089 -9.855 -7.125 1.00 93.94 169 GLY A CA 1
ATOM 1334 C C . GLY A 1 169 ? -3.628 -8.431 -6.993 1.00 93.94 169 GLY A C 1
ATOM 1335 O O . GLY A 1 169 ? -3.246 -7.536 -7.757 1.00 93.94 169 GLY A O 1
ATOM 1336 N N . TYR A 1 170 ? -4.516 -8.247 -6.026 1.00 95.50 170 TYR A N 1
ATOM 1337 C CA . TYR A 1 170 ? -5.042 -6.949 -5.643 1.00 95.50 170 TYR A CA 1
ATOM 1338 C C . TYR A 1 170 ? -4.033 -6.174 -4.794 1.00 95.50 170 TYR A C 1
ATOM 1340 O O . TYR A 1 170 ? -3.308 -6.748 -3.986 1.00 95.50 170 TYR A O 1
ATOM 1348 N N . GLY A 1 171 ? -4.010 -4.861 -4.989 1.00 95.50 171 GLY A N 1
ATOM 1349 C CA . GLY A 1 171 ? -3.489 -3.862 -4.068 1.00 95.50 171 GLY A CA 1
ATOM 1350 C C . GLY A 1 171 ? -4.644 -3.096 -3.425 1.00 95.50 171 GLY A C 1
ATOM 1351 O O . GLY A 1 171 ? -5.727 -3.010 -4.011 1.00 95.50 171 GLY A O 1
ATOM 1352 N N . ILE A 1 172 ? -4.409 -2.525 -2.246 1.00 96.00 172 ILE A N 1
ATOM 1353 C CA . ILE A 1 172 ? -5.348 -1.621 -1.577 1.00 96.00 172 ILE A CA 1
ATOM 1354 C C . ILE A 1 172 ? -4.831 -0.195 -1.800 1.00 96.00 172 ILE A C 1
ATOM 1356 O O . ILE A 1 172 ? -3.664 0.089 -1.543 1.00 96.00 172 ILE A O 1
ATOM 1360 N N . GLU A 1 173 ? -5.672 0.667 -2.368 1.00 95.31 173 GLU A N 1
ATOM 1361 C CA . GLU A 1 173 ? -5.345 2.069 -2.673 1.00 95.31 173 GLU A CA 1
ATOM 1362 C C . GLU A 1 173 ? -5.937 3.046 -1.650 1.00 95.31 173 GLU A C 1
ATOM 1364 O O . GLU A 1 173 ? -5.595 4.232 -1.658 1.00 95.31 173 GLU A O 1
ATOM 1369 N N . GLY A 1 174 ? -6.888 2.585 -0.838 1.00 94.81 174 GLY A N 1
ATOM 1370 C CA . GLY A 1 174 ? -7.552 3.424 0.142 1.00 94.81 174 GLY A CA 1
ATOM 1371 C C . GLY A 1 174 ? -8.902 2.896 0.625 1.00 94.81 174 GLY A C 1
ATOM 1372 O O . GLY A 1 174 ? -9.676 2.329 -0.156 1.00 94.81 174 GLY A O 1
ATOM 1373 N N . TRP A 1 175 ? -9.265 3.214 1.866 1.00 94.94 175 TRP A N 1
ATOM 1374 C CA . TRP A 1 175 ? -10.656 3.177 2.330 1.00 94.94 175 TRP A CA 1
ATOM 1375 C C . TRP A 1 175 ? -11.472 4.368 1.818 1.00 94.94 175 TRP A C 1
ATOM 1377 O O . TRP A 1 175 ? -11.103 5.531 1.983 1.00 94.94 175 TRP A O 1
ATOM 1387 N N . ALA A 1 176 ? -12.649 4.080 1.265 1.00 92.81 176 ALA A N 1
ATOM 1388 C CA . ALA A 1 176 ? -13.618 5.059 0.793 1.00 92.81 176 ALA A CA 1
ATOM 1389 C C . ALA A 1 176 ? -14.974 4.854 1.487 1.00 92.81 176 ALA A C 1
ATOM 1391 O O . ALA A 1 176 ? -15.904 4.271 0.929 1.00 92.81 176 ALA A O 1
ATOM 1392 N N . GLY A 1 177 ? -15.066 5.302 2.744 1.00 88.12 177 GLY A N 1
ATOM 1393 C CA . GLY A 1 177 ? -16.230 5.047 3.594 1.00 88.12 177 GLY A CA 1
ATOM 1394 C C . GLY A 1 177 ? -16.287 3.580 4.026 1.00 88.12 177 GLY A C 1
ATOM 1395 O O . GLY A 1 177 ? -15.380 3.096 4.699 1.00 88.12 177 GLY A O 1
ATOM 1396 N N . ASP A 1 178 ? -17.351 2.877 3.642 1.00 89.94 178 ASP A N 1
ATOM 1397 C CA . ASP A 1 178 ? -17.531 1.432 3.832 1.00 89.94 178 ASP A CA 1
ATOM 1398 C C . ASP A 1 178 ? -17.068 0.598 2.622 1.00 89.94 178 ASP A C 1
ATOM 1400 O O . ASP A 1 178 ? -17.254 -0.621 2.599 1.00 89.94 178 ASP A O 1
ATOM 1404 N N . LYS A 1 179 ? -16.460 1.242 1.621 1.00 94.06 179 LYS A N 1
ATOM 1405 C CA . LYS A 1 179 ? -15.890 0.598 0.437 1.00 94.06 179 LYS A CA 1
ATOM 1406 C C . LYS A 1 179 ? -14.360 0.630 0.476 1.00 94.06 179 LYS A C 1
ATOM 1408 O O . LYS A 1 179 ? -13.756 1.494 1.112 1.00 94.06 179 LYS A O 1
ATOM 1413 N N . LEU A 1 180 ? -13.730 -0.276 -0.263 1.00 96.12 180 LEU A N 1
ATOM 1414 C CA . LEU A 1 180 ? -12.293 -0.283 -0.537 1.00 96.12 180 LEU A CA 1
ATOM 1415 C C . LEU A 1 180 ? -12.041 0.077 -1.997 1.00 96.12 180 LEU A C 1
ATOM 1417 O O . LEU A 1 180 ? -12.698 -0.459 -2.891 1.00 96.12 180 LEU A O 1
ATOM 1421 N N . VAL A 1 181 ? -11.069 0.951 -2.248 1.00 96.94 181 VAL A N 1
ATOM 1422 C CA . VAL A 1 181 ? -10.526 1.169 -3.589 1.00 96.94 181 VAL A CA 1
ATOM 1423 C C . VAL A 1 181 ? -9.377 0.195 -3.787 1.00 96.94 181 VAL A C 1
ATOM 1425 O O . VAL A 1 181 ? -8.401 0.205 -3.042 1.00 96.94 181 VAL A O 1
ATOM 1428 N N . LEU A 1 182 ? -9.505 -0.659 -4.794 1.00 96.88 182 LEU A N 1
ATOM 1429 C CA . LEU A 1 182 ? -8.561 -1.729 -5.082 1.00 96.88 182 LEU A CA 1
ATOM 1430 C C . LEU A 1 182 ? -7.876 -1.489 -6.419 1.00 96.88 182 LEU A C 1
ATOM 1432 O O . LEU A 1 182 ? -8.491 -0.971 -7.353 1.00 96.88 182 LEU A O 1
ATOM 1436 N N . SER A 1 183 ? -6.631 -1.935 -6.548 1.00 96.75 183 SER A N 1
ATOM 1437 C CA . SER A 1 183 ? -5.914 -1.915 -7.820 1.00 96.75 183 SER A CA 1
ATOM 1438 C C . SER A 1 183 ? -5.414 -3.285 -8.237 1.00 96.75 183 SER A C 1
ATOM 1440 O O . SER A 1 183 ? -5.104 -4.140 -7.419 1.00 96.75 183 SER A O 1
ATOM 1442 N N . GLN A 1 184 ? -5.304 -3.498 -9.543 1.00 96.19 184 GLN A N 1
ATOM 1443 C CA . GLN A 1 184 ? -4.589 -4.631 -10.118 1.00 96.19 184 GLN A CA 1
ATOM 1444 C C . GLN A 1 184 ? -3.672 -4.133 -11.230 1.00 96.19 184 GLN A C 1
ATOM 1446 O O . GLN A 1 184 ? -3.957 -3.157 -11.930 1.00 96.19 184 GLN A O 1
ATOM 1451 N N . THR A 1 185 ? -2.539 -4.815 -11.391 1.00 95.38 185 THR A N 1
ATOM 1452 C CA . THR A 1 185 ? -1.583 -4.533 -12.467 1.00 95.38 185 THR A CA 1
ATOM 1453 C C . THR A 1 185 ? -1.406 -5.772 -13.321 1.00 95.38 185 THR A C 1
ATOM 1455 O O . THR A 1 185 ? -0.639 -6.669 -12.972 1.00 95.38 185 THR A O 1
ATOM 1458 N N . ASP A 1 186 ? -2.096 -5.799 -14.454 1.00 93.62 186 ASP A N 1
ATOM 1459 C CA . ASP A 1 186 ? -1.978 -6.870 -15.428 1.00 93.62 186 ASP A CA 1
ATOM 1460 C C . ASP A 1 186 ? -0.762 -6.633 -16.339 1.00 93.62 186 ASP A C 1
ATOM 1462 O O . ASP A 1 186 ? -0.602 -5.574 -16.953 1.00 93.62 186 ASP A O 1
ATOM 1466 N N . ARG A 1 187 ? 0.114 -7.639 -16.384 1.00 93.62 187 ARG A N 1
ATOM 1467 C CA . ARG A 1 187 ? 1.338 -7.688 -17.197 1.00 93.62 187 ARG A CA 1
ATOM 1468 C C . ARG A 1 187 ? 1.333 -8.878 -18.163 1.00 93.62 187 ARG A C 1
ATOM 1470 O O . ARG A 1 187 ? 2.385 -9.245 -18.678 1.00 93.62 187 ARG A O 1
ATOM 1477 N N . SER A 1 188 ? 0.176 -9.503 -18.380 1.00 90.88 188 SER A N 1
ATOM 1478 C CA . SER A 1 188 ? 0.010 -10.695 -19.221 1.00 90.88 188 SER A CA 1
ATOM 1479 C C . SER A 1 188 ? 0.429 -10.480 -20.678 1.00 90.88 188 SER A C 1
ATOM 1481 O O . SER A 1 188 ? 0.827 -11.425 -21.353 1.00 90.88 188 SER A O 1
ATOM 1483 N N . ASP A 1 189 ? 0.407 -9.236 -21.152 1.00 91.00 189 ASP A N 1
ATOM 1484 C CA . ASP A 1 189 ? 0.797 -8.845 -22.505 1.00 91.00 189 ASP A CA 1
ATOM 1485 C C . ASP A 1 189 ? 2.279 -8.447 -22.641 1.00 91.00 189 ASP A C 1
ATOM 1487 O O . ASP A 1 189 ? 2.713 -7.992 -23.705 1.00 91.00 189 ASP A O 1
ATOM 1491 N N . TYR A 1 190 ? 3.072 -8.589 -21.575 1.00 94.75 190 TYR A N 1
ATOM 1492 C CA . TYR A 1 190 ? 4.491 -8.258 -21.613 1.00 94.75 190 TYR A CA 1
ATOM 1493 C C . TYR A 1 190 ? 5.232 -9.223 -22.533 1.00 94.75 190 TYR A C 1
ATOM 1495 O O . TYR A 1 190 ? 5.051 -10.439 -22.489 1.00 94.75 190 TYR A O 1
ATOM 1503 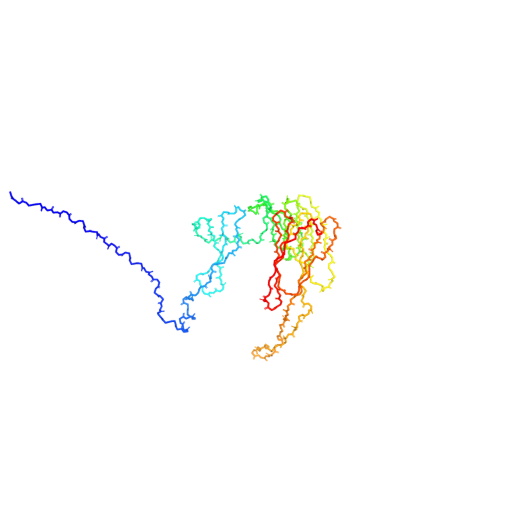N N . ARG A 1 191 ? 6.158 -8.682 -23.327 1.00 94.31 191 ARG A N 1
ATOM 1504 C CA . ARG A 1 191 ? 7.086 -9.508 -24.099 1.00 94.31 191 ARG A CA 1
ATOM 1505 C C . ARG A 1 191 ? 8.266 -9.913 -23.225 1.00 94.31 191 ARG A C 1
ATOM 1507 O O . ARG A 1 191 ? 8.855 -9.072 -22.541 1.00 94.31 191 ARG A O 1
ATOM 1514 N N . THR A 1 192 ? 8.668 -11.173 -23.310 1.00 94.94 192 THR A N 1
ATOM 1515 C CA . THR A 1 192 ? 9.923 -11.644 -22.718 1.00 94.94 192 THR A CA 1
ATOM 1516 C C . THR A 1 192 ? 11.036 -11.570 -23.753 1.00 94.94 192 THR A C 1
ATOM 1518 O O . THR A 1 192 ? 10.908 -12.089 -24.860 1.00 94.94 192 THR A O 1
ATOM 1521 N N . VAL A 1 193 ? 12.132 -10.908 -23.392 1.00 93.69 193 VAL A N 1
ATOM 1522 C CA . VAL A 1 193 ? 13.371 -10.870 -24.171 1.00 93.69 193 VAL A CA 1
ATOM 1523 C C . VAL A 1 193 ? 14.410 -11.703 -23.435 1.00 93.69 193 VAL A C 1
ATOM 1525 O O . VAL A 1 193 ? 14.628 -11.493 -22.242 1.00 93.69 193 VAL A O 1
ATOM 1528 N N . TYR A 1 194 ? 15.041 -12.627 -24.152 1.00 94.06 194 TYR A N 1
ATOM 1529 C CA . TYR A 1 194 ? 16.131 -13.453 -23.641 1.00 94.06 194 TYR A CA 1
ATOM 1530 C C . TYR A 1 194 ? 17.476 -12.868 -24.060 1.00 94.06 194 TYR A C 1
ATOM 1532 O O . TYR A 1 194 ? 17.601 -12.318 -25.157 1.00 94.06 194 TYR A O 1
ATOM 1540 N N . PHE A 1 195 ? 18.474 -12.986 -23.197 1.00 93.44 195 PHE A N 1
ATOM 1541 C CA . PHE A 1 195 ? 19.840 -12.550 -23.466 1.00 93.44 195 PHE A CA 1
ATOM 1542 C C . PHE A 1 195 ? 20.833 -13.468 -22.744 1.00 93.44 195 PHE A C 1
ATOM 1544 O O . PHE A 1 195 ? 20.492 -14.025 -21.706 1.00 93.44 195 PHE A O 1
ATOM 1551 N N . PRO A 1 196 ? 22.040 -13.671 -23.292 1.00 94.19 196 PRO A N 1
ATOM 1552 C CA . PRO A 1 196 ? 23.048 -14.492 -22.637 1.00 94.19 196 PRO A CA 1
ATOM 1553 C C . PRO A 1 196 ? 23.632 -13.767 -21.421 1.00 94.19 196 PRO A C 1
ATOM 1555 O O . PRO A 1 196 ? 24.061 -12.616 -21.524 1.00 94.19 196 PRO A O 1
ATOM 1558 N N . GLU A 1 197 ? 23.690 -14.462 -20.294 1.00 93.88 197 GLU A N 1
ATOM 1559 C CA . GLU A 1 197 ? 24.441 -14.078 -19.104 1.00 93.88 197 GLU A CA 1
ATOM 1560 C C . GLU A 1 197 ? 25.698 -14.949 -19.048 1.00 93.88 197 GLU A C 1
ATOM 1562 O O . GLU A 1 197 ? 25.630 -16.172 -18.930 1.00 93.88 197 GLU A O 1
ATOM 1567 N N . TYR A 1 198 ? 26.857 -14.320 -19.239 1.00 91.12 198 TYR A N 1
ATOM 1568 C CA . TYR A 1 198 ? 28.137 -15.018 -19.294 1.00 91.12 198 TYR A CA 1
ATOM 1569 C C . TYR A 1 198 ? 28.711 -15.148 -17.886 1.00 91.12 198 TYR A C 1
ATOM 1571 O O . TYR A 1 198 ? 29.098 -14.146 -17.285 1.00 91.12 198 TYR A O 1
ATOM 1579 N N . ASN A 1 199 ? 28.806 -16.382 -17.402 1.00 85.38 199 ASN A N 1
ATOM 1580 C CA . ASN A 1 199 ? 29.617 -16.742 -16.247 1.00 85.38 199 ASN A CA 1
ATOM 1581 C C . ASN A 1 199 ? 30.991 -17.240 -16.731 1.00 85.38 199 ASN A C 1
ATOM 1583 O O . ASN A 1 199 ? 31.167 -17.559 -17.907 1.00 85.38 199 ASN A O 1
ATOM 1587 N N . ASP A 1 200 ? 31.965 -17.367 -15.827 1.00 85.75 200 ASP A N 1
ATOM 1588 C CA . ASP A 1 200 ? 33.352 -17.731 -16.178 1.00 85.75 200 ASP A CA 1
ATOM 1589 C C . ASP A 1 200 ? 33.492 -19.059 -16.953 1.00 85.75 200 ASP A C 1
ATOM 1591 O O . ASP A 1 200 ? 34.492 -19.280 -17.635 1.00 85.75 200 ASP A O 1
ATOM 1595 N N . THR A 1 201 ? 32.513 -19.966 -16.851 1.00 90.56 201 THR A N 1
ATOM 1596 C CA . THR A 1 201 ? 32.593 -21.331 -17.411 1.00 90.56 201 THR A CA 1
ATOM 1597 C C . THR A 1 201 ? 31.399 -21.757 -18.271 1.00 90.56 201 THR A C 1
ATOM 1599 O O . THR A 1 201 ? 31.504 -22.753 -18.987 1.00 90.56 201 THR A O 1
ATOM 1602 N N . PHE A 1 202 ? 30.278 -21.032 -18.244 1.00 88.94 202 PHE A N 1
ATOM 1603 C CA . PHE A 1 202 ? 29.069 -21.347 -19.015 1.00 88.94 202 PHE A CA 1
ATOM 1604 C C . PHE A 1 202 ? 28.218 -20.094 -19.258 1.00 88.94 202 PHE A C 1
ATOM 1606 O O . PHE A 1 202 ? 28.468 -19.033 -18.689 1.00 88.94 202 PHE A O 1
ATOM 1613 N N . VAL A 1 203 ? 27.220 -20.223 -20.133 1.00 91.88 203 VAL A N 1
ATOM 1614 C CA . VAL A 1 203 ? 26.280 -19.150 -20.476 1.00 91.88 203 VAL A CA 1
ATOM 1615 C C . VAL A 1 203 ? 24.890 -19.538 -19.997 1.00 91.88 203 VAL A C 1
ATOM 1617 O O . VAL A 1 203 ? 24.357 -20.555 -20.445 1.00 91.88 203 VAL A O 1
ATOM 1620 N N . ASP A 1 204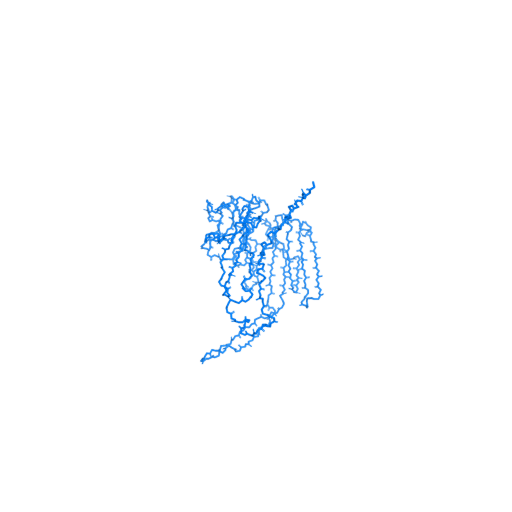 ? 24.299 -18.709 -19.140 1.00 93.12 204 ASP A N 1
ATOM 1621 C CA . ASP A 1 204 ? 22.915 -18.852 -18.699 1.00 93.12 204 ASP A CA 1
ATOM 1622 C C . ASP A 1 204 ? 21.975 -18.003 -19.568 1.00 93.12 204 ASP A C 1
ATOM 1624 O O . ASP A 1 204 ? 22.316 -16.885 -19.966 1.00 93.12 204 ASP A O 1
ATOM 1628 N N . PRO A 1 205 ? 20.768 -18.494 -19.899 1.00 91.44 205 PRO A N 1
ATOM 1629 C CA . PRO A 1 205 ? 19.764 -17.684 -20.569 1.00 91.44 205 PRO A CA 1
ATOM 1630 C C . PRO A 1 205 ? 19.096 -16.732 -19.566 1.00 91.44 205 PRO A C 1
ATOM 1632 O O . PRO A 1 205 ? 18.091 -17.066 -18.933 1.00 91.44 205 PRO A O 1
ATOM 1635 N N . GLY A 1 206 ? 19.626 -15.515 -19.472 1.00 91.81 206 GLY A N 1
ATOM 1636 C CA . GLY A 1 206 ? 18.965 -14.387 -18.826 1.00 91.81 206 GLY A CA 1
ATOM 1637 C C . GLY A 1 206 ? 17.658 -14.018 -19.528 1.00 91.81 206 GLY A C 1
ATOM 1638 O O . GLY A 1 206 ? 17.463 -14.250 -20.728 1.00 91.81 206 GLY A O 1
ATOM 1639 N N . ARG A 1 207 ? 16.721 -13.436 -18.776 1.00 93.69 207 ARG A N 1
ATOM 1640 C CA . ARG A 1 207 ? 15.423 -12.995 -19.306 1.00 93.69 207 ARG A CA 1
ATOM 1641 C C . ARG A 1 207 ? 14.947 -11.708 -18.657 1.00 93.69 207 ARG A C 1
ATOM 1643 O O . ARG A 1 207 ? 15.082 -11.508 -17.456 1.00 93.69 207 ARG A O 1
ATOM 1650 N N . SER A 1 208 ? 14.309 -10.857 -19.453 1.00 93.75 208 SER A N 1
ATOM 1651 C CA . SER A 1 208 ? 13.618 -9.658 -18.980 1.00 93.75 208 SER A CA 1
ATOM 1652 C C . SER A 1 208 ? 12.240 -9.568 -19.624 1.00 93.75 208 SER A C 1
ATOM 1654 O O . SER A 1 208 ? 12.114 -9.601 -20.850 1.00 93.75 208 SER A O 1
ATOM 1656 N N . SER A 1 209 ? 11.203 -9.434 -18.797 1.00 92.44 209 SER A N 1
ATOM 1657 C CA . SER A 1 209 ? 9.843 -9.147 -19.256 1.00 92.44 209 SER A CA 1
ATOM 1658 C C . SER A 1 209 ? 9.630 -7.640 -19.315 1.00 92.44 209 SER A C 1
ATOM 1660 O O . SER A 1 209 ? 9.837 -6.932 -18.330 1.00 92.44 209 SER A O 1
ATOM 1662 N N . ARG A 1 210 ? 9.226 -7.134 -20.482 1.00 91.69 210 ARG A N 1
ATOM 1663 C CA . ARG A 1 210 ? 9.019 -5.705 -20.732 1.00 91.69 210 ARG A CA 1
ATOM 1664 C C . ARG A 1 210 ? 7.682 -5.459 -21.414 1.00 91.69 210 ARG A C 1
ATOM 1666 O O . ARG A 1 210 ? 7.283 -6.199 -22.306 1.00 91.69 210 ARG A O 1
ATOM 1673 N N . GLY A 1 211 ? 7.034 -4.369 -21.041 1.00 92.69 211 GLY A N 1
ATOM 1674 C CA . GLY A 1 211 ? 5.739 -3.976 -21.570 1.00 92.69 211 GLY A CA 1
ATOM 1675 C C . GLY A 1 211 ? 5.201 -2.772 -20.815 1.00 92.69 211 GLY A C 1
ATOM 1676 O O . GLY A 1 211 ? 5.897 -2.194 -19.977 1.00 92.69 211 GLY A O 1
ATOM 1677 N N . ILE A 1 212 ? 3.971 -2.397 -21.143 1.00 95.31 212 ILE A N 1
ATOM 1678 C CA . ILE A 1 212 ? 3.241 -1.321 -20.476 1.00 95.31 212 ILE A CA 1
ATOM 1679 C C . ILE A 1 212 ? 1.994 -1.964 -19.886 1.00 95.31 212 ILE A C 1
ATOM 1681 O O . ILE A 1 212 ? 1.228 -2.548 -20.655 1.00 95.31 212 ILE A O 1
ATOM 1685 N N . PRO A 1 213 ? 1.812 -1.909 -18.558 1.00 95.19 213 PRO A N 1
ATOM 1686 C CA . PRO A 1 213 ? 0.791 -2.702 -17.904 1.00 95.19 213 PRO A CA 1
ATOM 1687 C C . PRO A 1 213 ? -0.595 -2.141 -18.187 1.00 95.19 213 PRO A C 1
ATOM 1689 O O . PRO A 1 213 ? -0.769 -0.945 -18.450 1.00 95.19 213 PRO A O 1
ATOM 1692 N N . THR A 1 214 ? -1.585 -3.013 -18.055 1.00 96.31 214 THR A N 1
ATOM 1693 C CA . THR A 1 214 ? -2.971 -2.587 -17.894 1.00 96.31 214 THR A CA 1
ATOM 1694 C C . THR A 1 214 ? -3.248 -2.451 -16.401 1.00 96.31 214 THR A C 1
ATOM 1696 O O . THR A 1 214 ? -3.090 -3.397 -15.631 1.00 96.31 214 THR A O 1
ATOM 1699 N N . ARG A 1 215 ? -3.603 -1.241 -15.974 1.00 96.62 215 ARG A N 1
ATOM 1700 C CA . ARG A 1 215 ? -3.971 -0.905 -14.599 1.00 96.62 215 ARG A CA 1
ATOM 1701 C C . ARG A 1 215 ? -5.490 -0.924 -14.493 1.00 96.62 215 ARG A C 1
ATOM 1703 O O . ARG A 1 215 ? -6.170 -0.279 -15.292 1.00 96.62 215 ARG A O 1
ATOM 1710 N N . VAL A 1 216 ? -5.998 -1.654 -13.512 1.00 96.38 216 VAL A N 1
ATOM 1711 C CA . VAL A 1 216 ? -7.430 -1.774 -13.227 1.00 96.38 216 VAL A CA 1
ATOM 1712 C C . VAL A 1 216 ? -7.672 -1.208 -11.840 1.00 96.38 216 VAL A C 1
ATOM 1714 O O . VAL A 1 216 ? -6.943 -1.566 -10.918 1.00 96.38 216 VAL A O 1
ATOM 1717 N N . ILE A 1 217 ? -8.662 -0.328 -11.702 1.00 97.19 217 ILE A N 1
ATOM 1718 C CA . ILE A 1 217 ? -9.161 0.137 -10.407 1.00 97.19 217 ILE A CA 1
ATOM 1719 C C . ILE A 1 217 ? -10.575 -0.387 -10.230 1.00 97.19 217 ILE A C 1
ATOM 1721 O O . ILE A 1 217 ? -11.419 -0.237 -11.120 1.00 97.19 217 ILE A O 1
ATOM 1725 N N . SER A 1 218 ? -10.807 -0.984 -9.070 1.00 96.25 218 SER A N 1
ATOM 1726 C CA . SER A 1 218 ? -12.101 -1.514 -8.667 1.00 96.25 218 SER A CA 1
ATOM 1727 C C . SER A 1 218 ? -12.534 -0.905 -7.343 1.00 96.25 218 SER A C 1
ATOM 1729 O O . SER A 1 218 ? -11.703 -0.441 -6.564 1.00 96.25 218 SER A O 1
ATOM 1731 N N . ILE A 1 219 ? -13.833 -0.921 -7.084 1.00 95.81 219 ILE A N 1
ATOM 1732 C CA . ILE A 1 219 ? -14.410 -0.590 -5.788 1.00 95.81 219 ILE A CA 1
ATOM 1733 C C . ILE A 1 219 ? -15.038 -1.854 -5.226 1.00 95.81 219 ILE A C 1
ATOM 1735 O O . ILE A 1 219 ? -15.806 -2.516 -5.918 1.00 95.81 219 ILE A O 1
ATOM 1739 N N . ALA A 1 220 ? -14.701 -2.178 -3.983 1.00 96.06 220 ALA A N 1
ATOM 1740 C CA . ALA A 1 220 ? -15.254 -3.318 -3.277 1.00 96.06 220 ALA A CA 1
ATOM 1741 C C . ALA A 1 220 ? -16.104 -2.859 -2.091 1.00 96.06 220 ALA A C 1
ATOM 1743 O O . ALA A 1 220 ? -15.610 -2.146 -1.217 1.00 96.06 220 ALA A O 1
ATOM 1744 N N . GLY A 1 221 ? -17.371 -3.266 -2.040 1.00 94.06 221 GLY A N 1
ATOM 1745 C CA . GLY A 1 221 ? -18.219 -3.044 -0.870 1.00 94.06 221 GLY A CA 1
ATOM 1746 C C . GLY A 1 221 ? -17.803 -3.978 0.262 1.00 94.06 221 GLY A C 1
ATOM 1747 O O . GLY A 1 221 ? -17.863 -5.196 0.101 1.00 94.06 221 GLY A O 1
ATOM 1748 N N . VAL A 1 222 ? -17.400 -3.450 1.422 1.00 92.38 222 VAL A N 1
ATOM 1749 C CA . VAL A 1 222 ? -16.887 -4.303 2.511 1.00 92.38 222 VAL A CA 1
ATOM 1750 C C . VAL A 1 222 ? -17.976 -5.209 3.073 1.00 92.38 222 VAL A C 1
ATOM 1752 O O . VAL A 1 222 ? -17.706 -6.366 3.392 1.00 92.38 222 VAL A O 1
ATOM 1755 N N . ASP A 1 223 ? -19.219 -4.732 3.142 1.00 87.88 223 ASP A N 1
ATOM 1756 C CA . ASP A 1 223 ? -20.337 -5.499 3.695 1.00 87.88 223 ASP A CA 1
ATOM 1757 C C . ASP A 1 223 ? -21.018 -6.386 2.645 1.00 87.88 223 ASP A C 1
ATOM 1759 O O . ASP A 1 223 ? -21.342 -7.536 2.953 1.00 87.88 223 ASP A O 1
ATOM 1763 N N . SER A 1 224 ? -21.156 -5.926 1.397 1.00 88.94 224 SER A N 1
ATOM 1764 C CA . SER A 1 224 ? -21.760 -6.740 0.332 1.00 88.94 224 SER A CA 1
ATOM 1765 C C . SER A 1 224 ? -20.801 -7.782 -0.249 1.00 88.94 224 SER A C 1
ATOM 1767 O O . SER A 1 224 ? -21.232 -8.879 -0.587 1.00 88.94 224 SER A O 1
ATOM 1769 N N . GLY A 1 225 ? -19.497 -7.487 -0.289 1.00 84.38 225 GLY A N 1
ATOM 1770 C CA . GLY A 1 225 ? -18.493 -8.305 -0.976 1.00 84.38 225 GLY A CA 1
ATOM 1771 C C . GLY A 1 225 ? -18.491 -8.127 -2.498 1.00 84.38 225 GLY A C 1
ATOM 1772 O O . GLY A 1 225 ? -17.729 -8.801 -3.184 1.00 84.38 225 GLY A O 1
ATOM 1773 N N . ASP A 1 226 ? -19.321 -7.230 -3.035 1.00 91.12 226 ASP A N 1
ATOM 1774 C CA . ASP A 1 226 ? -19.350 -6.955 -4.469 1.00 91.12 226 ASP A CA 1
ATOM 1775 C C . ASP A 1 226 ? -18.116 -6.152 -4.873 1.00 91.12 226 ASP A C 1
ATOM 1777 O O . ASP A 1 226 ? -17.754 -5.184 -4.200 1.00 91.12 226 ASP A O 1
ATOM 1781 N N . VAL A 1 227 ? -17.502 -6.533 -5.993 1.00 94.81 227 VAL A N 1
ATOM 1782 C CA . VAL A 1 227 ? -16.335 -5.857 -6.566 1.00 94.81 227 VAL A CA 1
ATOM 1783 C C . VAL A 1 227 ? -16.680 -5.385 -7.972 1.00 94.81 227 VAL A C 1
ATOM 1785 O O . VAL A 1 227 ? -16.956 -6.194 -8.857 1.00 94.81 227 VAL A O 1
ATOM 1788 N N . GLU A 1 228 ? -16.633 -4.075 -8.191 1.00 94.75 228 GLU A N 1
ATOM 1789 C CA . GLU A 1 228 ? -16.935 -3.452 -9.478 1.00 94.75 228 GLU A CA 1
ATOM 1790 C C . GLU A 1 228 ? -15.700 -2.764 -10.059 1.00 94.75 228 GLU A C 1
ATOM 1792 O O . GLU A 1 228 ? -15.052 -1.957 -9.395 1.00 94.75 228 GLU A O 1
ATOM 1797 N N . ILE A 1 229 ? -15.384 -3.049 -11.324 1.00 95.31 229 ILE A N 1
ATOM 1798 C CA . ILE A 1 229 ? -14.319 -2.354 -12.052 1.00 95.31 229 ILE A CA 1
ATOM 1799 C C . ILE A 1 229 ? -14.842 -0.991 -12.503 1.00 95.31 229 ILE A C 1
ATOM 1801 O O . ILE A 1 229 ? -15.695 -0.908 -13.383 1.00 95.31 229 ILE A O 1
ATOM 1805 N N . ILE A 1 230 ? -14.260 0.080 -11.970 1.00 94.94 230 ILE A N 1
ATOM 1806 C CA . ILE A 1 230 ? -14.656 1.456 -12.304 1.00 94.94 230 ILE A CA 1
ATOM 1807 C C . ILE A 1 230 ? -13.750 2.092 -13.361 1.00 94.94 230 ILE A C 1
ATOM 1809 O O . ILE A 1 230 ? -14.105 3.092 -13.988 1.00 94.94 230 ILE A O 1
ATOM 1813 N N . PHE A 1 231 ? -12.539 1.558 -13.540 1.00 95.25 231 PHE A N 1
ATOM 1814 C CA . PHE A 1 231 ? -11.543 2.173 -14.402 1.00 95.25 231 PHE A CA 1
ATOM 1815 C C . PHE A 1 231 ? -10.523 1.152 -14.901 1.00 95.25 231 PHE A C 1
ATOM 1817 O O . PHE A 1 231 ? -9.997 0.344 -14.141 1.00 95.25 231 PHE A O 1
ATOM 1824 N N . THR A 1 232 ? -10.213 1.203 -16.193 1.00 96.31 232 THR A N 1
ATOM 1825 C CA . THR A 1 232 ? -9.172 0.383 -16.820 1.00 96.31 232 THR A CA 1
ATOM 1826 C C . THR A 1 232 ? -8.359 1.258 -17.759 1.00 96.31 232 THR A C 1
ATOM 1828 O O . THR A 1 232 ? -8.918 1.946 -18.611 1.00 96.31 232 THR A O 1
ATOM 1831 N N . HIS A 1 233 ? -7.036 1.227 -17.615 1.00 96.19 233 HIS A N 1
ATOM 1832 C CA . HIS A 1 233 ? -6.129 2.045 -18.415 1.00 96.19 233 HIS A CA 1
ATOM 1833 C C . HIS A 1 233 ? -4.844 1.301 -18.740 1.00 96.19 233 HIS A C 1
ATOM 1835 O O . HIS A 1 233 ? -4.222 0.701 -17.866 1.00 96.19 233 HIS A O 1
ATOM 1841 N N . LYS A 1 234 ? -4.401 1.394 -19.993 1.00 96.44 234 LYS A N 1
ATOM 1842 C CA . LYS A 1 234 ? -3.080 0.914 -20.392 1.00 96.44 234 LYS A CA 1
ATOM 1843 C C . LYS A 1 234 ? -2.086 2.058 -20.305 1.00 96.44 234 LYS A C 1
ATOM 1845 O O . LYS A 1 234 ? -2.167 3.005 -21.085 1.00 96.44 234 LYS A O 1
ATOM 1850 N N . GLY A 1 235 ? -1.137 1.960 -19.384 1.00 94.94 235 GLY A N 1
ATOM 1851 C CA . GLY A 1 235 ? -0.196 3.039 -19.118 1.00 94.94 235 GLY A CA 1
ATOM 1852 C C . GLY A 1 235 ? 0.186 3.128 -17.653 1.00 94.94 235 GLY A C 1
ATOM 1853 O O . GLY A 1 235 ? 0.180 2.138 -16.920 1.00 94.94 235 GLY A O 1
ATOM 1854 N N . TYR A 1 236 ? 0.530 4.340 -17.241 1.00 93.81 236 TYR A N 1
ATOM 1855 C CA . TYR A 1 236 ? 0.928 4.631 -15.872 1.00 93.81 236 TYR A CA 1
ATOM 1856 C C . TYR A 1 236 ? -0.249 5.245 -15.134 1.00 93.81 236 TYR A C 1
ATOM 1858 O O . TYR A 1 236 ? -0.997 6.048 -15.695 1.00 93.81 236 TYR A O 1
ATOM 1866 N N . LEU A 1 237 ? -0.416 4.832 -13.885 1.00 94.94 237 LEU A N 1
ATOM 1867 C CA . LEU A 1 237 ? -1.549 5.215 -13.069 1.00 94.94 237 LEU A CA 1
ATOM 1868 C C . LEU A 1 237 ? -1.081 5.459 -11.645 1.00 94.94 237 LEU A C 1
ATOM 1870 O O . LEU A 1 237 ? -0.361 4.624 -11.098 1.00 94.94 237 LEU A O 1
ATOM 1874 N N . ASN A 1 238 ? -1.539 6.557 -11.063 1.00 94.88 238 ASN A N 1
ATOM 1875 C CA . ASN A 1 238 ? -1.440 6.807 -9.638 1.00 94.88 238 ASN A CA 1
ATOM 1876 C C . ASN A 1 238 ? -2.821 7.155 -9.079 1.00 94.88 238 ASN A C 1
ATOM 1878 O O . ASN A 1 238 ? -3.672 7.701 -9.791 1.00 94.88 238 ASN A O 1
ATOM 1882 N N . THR A 1 239 ? -3.035 6.825 -7.817 1.00 95.81 239 THR A N 1
ATOM 1883 C CA . THR A 1 239 ? -4.338 6.894 -7.160 1.00 95.81 239 THR A CA 1
ATOM 1884 C C . THR A 1 239 ? -4.194 7.501 -5.780 1.00 95.81 239 THR A C 1
ATOM 1886 O O . THR A 1 239 ? -3.152 7.403 -5.139 1.00 95.81 239 THR A O 1
ATOM 1889 N N . SER A 1 240 ? -5.234 8.202 -5.344 1.00 95.56 240 SER A N 1
ATOM 1890 C CA . SER A 1 240 ? -5.304 8.726 -3.987 1.00 95.56 240 SER A CA 1
ATOM 1891 C C . SER A 1 240 ? -6.756 8.842 -3.564 1.00 95.56 240 SER A C 1
ATOM 1893 O O . SER A 1 240 ? -7.569 9.454 -4.266 1.00 95.56 240 SER A O 1
ATOM 1895 N N . VAL A 1 241 ? -7.072 8.258 -2.414 1.00 95.12 241 VAL A N 1
ATOM 1896 C CA . VAL A 1 241 ? -8.365 8.425 -1.760 1.00 95.12 241 VAL A CA 1
ATOM 1897 C C . VAL A 1 241 ? -8.272 9.584 -0.773 1.00 95.12 241 VAL A C 1
ATOM 1899 O O . VAL A 1 241 ? -7.294 9.741 -0.046 1.00 95.12 241 VAL A O 1
ATOM 1902 N N . SER A 1 242 ? -9.278 10.456 -0.776 1.00 92.56 242 SER A N 1
ATOM 19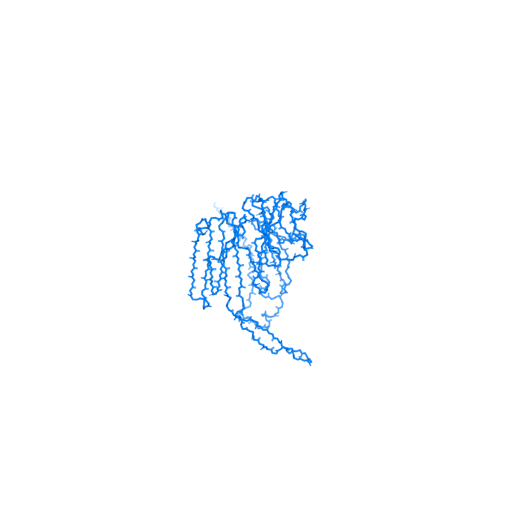03 C CA . SER A 1 242 ? -9.335 11.575 0.164 1.00 92.56 242 SER A CA 1
ATOM 1904 C C . SER A 1 242 ? -9.447 11.068 1.601 1.00 92.56 242 SER A C 1
ATOM 1906 O O . SER A 1 242 ? -10.155 10.096 1.832 1.00 92.56 242 SER A O 1
ATOM 1908 N N . ALA A 1 243 ? -8.908 11.803 2.576 1.00 85.00 243 ALA A N 1
ATOM 1909 C CA . ALA A 1 243 ? -9.013 11.449 3.998 1.00 85.00 243 ALA A CA 1
ATOM 1910 C C . ALA A 1 243 ? -10.461 11.269 4.505 1.00 85.00 243 ALA A C 1
ATOM 1912 O O . ALA A 1 243 ? -10.701 10.553 5.467 1.00 85.00 243 ALA A O 1
ATOM 1913 N N . SER A 1 244 ? -11.441 11.908 3.856 1.00 86.25 244 SER A N 1
ATOM 1914 C CA . SER A 1 244 ? -12.865 11.721 4.182 1.00 86.25 244 SER A CA 1
ATOM 1915 C C . SER A 1 244 ? -13.490 10.461 3.570 1.00 86.25 244 SER A C 1
ATOM 1917 O O . SER A 1 244 ? -14.671 10.213 3.779 1.00 86.25 244 SER A O 1
ATOM 1919 N N . GLY A 1 245 ? -12.748 9.726 2.740 1.00 88.81 245 GLY A N 1
ATOM 1920 C CA . GLY A 1 245 ? -13.224 8.570 1.979 1.00 88.81 245 GLY A CA 1
ATOM 1921 C C . GLY A 1 245 ? -14.169 8.893 0.815 1.00 88.81 245 GLY A C 1
ATOM 1922 O O . GLY A 1 245 ? -14.555 8.000 0.075 1.00 88.81 245 GLY A O 1
ATOM 1923 N N . ASN A 1 246 ? -14.548 10.157 0.605 1.00 91.69 246 ASN A N 1
ATOM 1924 C CA . ASN A 1 246 ? -15.603 10.502 -0.357 1.00 91.69 246 ASN A CA 1
ATOM 1925 C C . ASN A 1 246 ? -15.120 10.653 -1.802 1.00 91.69 246 ASN A C 1
ATOM 1927 O O . ASN A 1 246 ? -15.926 10.581 -2.731 1.00 91.69 246 ASN A O 1
ATOM 1931 N N . PHE A 1 247 ? -13.826 10.905 -2.003 1.00 94.94 247 PHE A N 1
ATOM 1932 C CA . PHE A 1 247 ? -13.268 11.191 -3.319 1.00 94.94 247 PHE A CA 1
ATOM 1933 C C . PHE A 1 247 ? -12.094 10.283 -3.653 1.00 94.94 247 PHE A C 1
ATOM 1935 O O . PHE A 1 247 ? -11.225 10.056 -2.814 1.00 94.94 247 PHE A O 1
ATOM 1942 N N . LEU A 1 248 ? -12.044 9.852 -4.911 1.00 96.06 248 LEU A N 1
ATOM 1943 C CA . LEU A 1 248 ? -10.920 9.141 -5.508 1.00 96.06 248 LEU A CA 1
ATOM 1944 C C . LEU A 1 248 ? -10.338 9.998 -6.631 1.00 96.06 248 LEU A C 1
ATOM 1946 O O . LEU A 1 248 ? -11.027 10.301 -7.606 1.00 96.06 248 LEU A O 1
ATOM 1950 N N . ALA A 1 249 ? -9.071 10.374 -6.509 1.00 97.12 249 ALA A N 1
ATOM 1951 C CA . ALA A 1 249 ? -8.312 10.982 -7.589 1.00 97.12 249 ALA A CA 1
ATOM 1952 C C . ALA A 1 249 ? -7.546 9.899 -8.356 1.00 97.12 249 ALA A C 1
ATOM 1954 O O . ALA A 1 249 ? -6.828 9.096 -7.765 1.00 97.12 249 ALA A O 1
ATOM 1955 N N . ILE A 1 250 ? -7.683 9.912 -9.679 1.00 97.06 250 ILE A N 1
ATOM 1956 C CA . ILE A 1 250 ? -6.952 9.049 -10.602 1.00 97.06 250 ILE A CA 1
ATOM 1957 C C . ILE A 1 250 ? -6.114 9.930 -11.524 1.00 97.06 250 ILE A C 1
ATOM 1959 O O . ILE A 1 250 ? -6.654 10.710 -12.313 1.00 97.06 250 ILE A O 1
ATOM 1963 N N . ASP A 1 251 ? -4.799 9.780 -11.441 1.00 97.25 251 ASP A N 1
ATOM 1964 C CA . ASP A 1 251 ? -3.824 10.410 -12.322 1.00 97.25 251 ASP A CA 1
ATOM 1965 C C . ASP A 1 251 ? -3.303 9.388 -13.332 1.00 97.25 251 ASP A C 1
ATOM 1967 O O . ASP A 1 251 ? -2.553 8.475 -12.985 1.00 97.25 251 ASP A O 1
ATOM 1971 N N . GLN A 1 252 ? -3.725 9.529 -14.587 1.00 96.69 252 GLN A N 1
ATOM 1972 C CA . GLN A 1 252 ? -3.352 8.621 -15.665 1.00 96.69 252 GLN A CA 1
ATOM 1973 C C . GLN A 1 252 ? -2.415 9.294 -16.661 1.00 96.69 252 GLN A C 1
ATOM 1975 O O . GLN A 1 252 ? -2.604 10.450 -17.050 1.00 96.69 252 GLN A O 1
ATOM 1980 N N . ILE A 1 253 ? -1.436 8.526 -17.126 1.00 97.38 253 ILE A N 1
ATOM 1981 C CA . ILE A 1 253 ? -0.501 8.920 -18.173 1.00 97.38 253 ILE A CA 1
ATOM 1982 C C . ILE A 1 253 ? -0.526 7.851 -19.265 1.00 97.38 253 ILE A C 1
ATOM 1984 O O . ILE A 1 253 ? -0.482 6.648 -18.982 1.00 97.38 253 ILE A O 1
ATOM 1988 N N . ASP A 1 254 ? -0.631 8.284 -20.518 1.00 96.06 254 ASP A N 1
ATOM 1989 C CA . ASP A 1 254 ? -0.650 7.386 -21.670 1.00 96.06 254 ASP A CA 1
ATOM 1990 C C . ASP A 1 254 ? 0.700 6.659 -21.872 1.00 96.06 254 ASP A C 1
ATOM 1992 O O . ASP A 1 254 ? 1.734 7.090 -21.356 1.00 96.06 254 ASP A O 1
ATOM 1996 N N . PRO A 1 255 ? 0.731 5.540 -22.619 1.00 96.12 255 PRO A N 1
ATOM 1997 C CA . PRO A 1 255 ? 1.944 4.743 -22.815 1.00 96.12 255 PRO A CA 1
ATOM 1998 C C . PRO A 1 255 ? 3.184 5.538 -23.288 1.00 96.12 255 PRO A C 1
ATOM 2000 O O . PRO A 1 255 ? 4.275 5.279 -22.782 1.00 96.12 255 PRO A O 1
ATOM 2003 N N . PRO A 1 256 ? 3.073 6.525 -24.206 1.00 96.19 256 PRO A N 1
ATOM 2004 C CA . PRO A 1 256 ? 4.202 7.367 -24.616 1.00 96.19 256 PRO A CA 1
ATOM 2005 C C . PRO A 1 256 ? 4.552 8.504 -23.643 1.00 96.19 256 PRO A C 1
ATOM 2007 O O . PRO A 1 256 ? 5.474 9.265 -23.934 1.00 96.19 256 PRO A O 1
ATOM 2010 N N . MET A 1 257 ? 3.805 8.660 -22.547 1.00 95.44 257 MET A N 1
ATOM 2011 C CA . MET A 1 257 ? 3.931 9.737 -21.560 1.00 95.44 257 MET A CA 1
ATOM 2012 C C . MET A 1 257 ? 3.776 11.153 -22.130 1.00 95.44 257 MET A C 1
ATOM 2014 O O . MET A 1 257 ? 4.404 12.102 -21.663 1.00 95.44 257 MET A O 1
ATOM 2018 N N . LYS A 1 258 ? 2.933 11.307 -23.153 1.00 97.50 258 LYS A N 1
ATOM 2019 C CA . LYS A 1 258 ? 2.656 12.592 -23.809 1.00 97.50 258 LYS A CA 1
ATOM 2020 C C . LYS A 1 258 ? 1.374 13.242 -23.310 1.00 97.50 258 LYS A C 1
ATOM 2022 O O . LYS A 1 258 ? 1.251 14.460 -23.387 1.00 97.50 258 LYS A O 1
ATOM 2027 N N . ASN A 1 259 ? 0.438 12.446 -22.804 1.00 97.25 259 ASN A N 1
ATOM 2028 C CA . ASN A 1 259 ? -0.850 12.912 -22.321 1.00 97.25 259 ASN A CA 1
ATOM 2029 C C . ASN A 1 259 ? -1.046 12.460 -20.877 1.00 97.25 259 ASN A C 1
ATOM 2031 O O . ASN A 1 259 ? -0.997 11.268 -20.577 1.00 97.25 259 ASN A O 1
ATOM 2035 N N . ARG A 1 260 ? -1.305 13.427 -19.996 1.00 97.38 260 ARG A N 1
ATOM 2036 C CA . ARG A 1 260 ? -1.657 13.204 -18.593 1.00 97.38 260 ARG A CA 1
ATOM 2037 C C . ARG A 1 260 ? -3.054 13.747 -18.340 1.00 97.38 260 ARG A C 1
ATOM 2039 O O . ARG A 1 260 ? -3.369 14.855 -18.774 1.00 97.38 260 ARG A O 1
ATOM 2046 N N . LYS A 1 261 ? -3.886 12.988 -17.634 1.00 97.38 261 LYS A N 1
ATOM 2047 C CA . LYS A 1 261 ? -5.225 13.417 -17.219 1.00 97.38 261 LYS A CA 1
ATOM 2048 C C . LYS A 1 261 ? -5.451 13.026 -15.767 1.00 97.38 261 LYS A C 1
ATOM 2050 O O . LYS A 1 261 ? -5.323 11.859 -15.419 1.00 97.38 261 LYS A O 1
ATOM 2055 N N . ILE A 1 262 ? -5.862 13.999 -14.963 1.00 97.38 262 ILE A N 1
ATOM 2056 C CA . ILE A 1 262 ? -6.294 13.781 -13.584 1.00 97.38 262 ILE A CA 1
ATOM 2057 C C . ILE A 1 262 ? -7.818 13.854 -13.561 1.00 97.38 262 ILE A C 1
ATOM 2059 O O . ILE A 1 262 ? -8.401 14.814 -14.066 1.00 97.38 262 ILE A O 1
ATOM 2063 N N . THR A 1 263 ? -8.460 12.827 -13.014 1.00 96.25 263 THR A N 1
ATOM 2064 C CA . THR A 1 263 ? -9.917 12.763 -12.851 1.00 96.25 263 THR A CA 1
ATOM 2065 C C . THR A 1 263 ? -10.233 12.508 -11.388 1.00 96.25 263 THR A C 1
ATOM 2067 O O . THR A 1 263 ? -9.604 11.653 -10.774 1.00 96.25 263 THR A O 1
ATOM 2070 N N . VAL A 1 264 ? -11.190 13.246 -10.831 1.00 96.12 264 VAL A N 1
ATOM 2071 C CA . VAL A 1 264 ? -11.651 13.058 -9.452 1.00 96.12 264 VAL A CA 1
ATOM 2072 C C . VAL A 1 264 ? -13.081 12.546 -9.494 1.00 96.12 264 VAL A C 1
ATOM 2074 O O . VAL A 1 264 ? -13.935 13.156 -10.135 1.00 96.12 264 VAL A O 1
ATOM 2077 N N . TYR A 1 265 ? -13.325 11.432 -8.818 1.00 93.81 265 TYR A N 1
ATOM 2078 C CA . TYR A 1 265 ? -14.625 10.783 -8.720 1.00 93.81 265 TYR A CA 1
ATOM 2079 C C . TYR A 1 265 ? -15.190 10.956 -7.314 1.00 93.81 265 TYR A C 1
ATOM 2081 O O . TYR A 1 265 ? -14.437 10.933 -6.341 1.00 93.81 265 TYR A O 1
ATOM 2089 N N . ASN A 1 266 ? -16.511 11.099 -7.205 1.00 93.81 266 ASN A N 1
ATOM 2090 C CA . ASN A 1 266 ? -17.219 10.935 -5.938 1.00 93.81 266 ASN A CA 1
ATOM 2091 C C . ASN A 1 266 ? -17.572 9.452 -5.777 1.00 93.81 266 ASN A C 1
ATOM 2093 O O . ASN A 1 266 ? -18.355 8.915 -6.560 1.00 93.81 266 ASN A O 1
ATOM 2097 N N . VAL A 1 267 ? -16.989 8.802 -4.773 1.00 88.38 267 VAL A N 1
ATOM 2098 C CA . VAL A 1 267 ? -17.094 7.350 -4.561 1.00 88.38 267 VAL A CA 1
ATOM 2099 C C . VAL A 1 267 ? -18.503 6.918 -4.134 1.00 88.38 267 VAL A C 1
ATOM 2101 O O . VAL A 1 267 ? -18.918 5.786 -4.380 1.00 88.38 267 VAL A O 1
ATOM 2104 N N . ASN A 1 268 ? -19.286 7.833 -3.563 1.00 85.19 268 ASN A N 1
ATOM 2105 C CA . ASN A 1 268 ? -20.664 7.552 -3.156 1.00 85.19 268 ASN A CA 1
ATOM 2106 C C . ASN A 1 268 ? -21.634 7.464 -4.344 1.00 85.19 268 ASN A C 1
ATOM 2108 O O . ASN A 1 268 ? -22.746 6.971 -4.191 1.00 85.19 268 ASN A O 1
ATOM 2112 N N . THR A 1 269 ? -21.233 7.980 -5.509 1.00 85.88 269 THR A N 1
ATOM 2113 C CA . THR A 1 269 ? -22.032 7.950 -6.746 1.00 85.88 269 THR A CA 1
ATOM 2114 C C . THR A 1 269 ? -21.498 6.966 -7.783 1.00 85.88 269 THR A C 1
ATOM 2116 O O . THR A 1 269 ? -22.055 6.906 -8.878 1.00 85.88 269 THR A O 1
ATOM 2119 N N . LEU A 1 270 ? -20.399 6.277 -7.458 1.00 78.94 270 LEU A N 1
ATOM 2120 C CA . LEU A 1 270 ? -19.870 5.154 -8.222 1.00 78.94 270 LEU A CA 1
ATOM 2121 C C . LEU A 1 270 ? -20.586 3.870 -7.810 1.00 78.94 270 LEU A C 1
ATOM 2123 O O . LEU A 1 270 ? -20.745 3.650 -6.578 1.00 78.94 270 LEU A O 1
#

Solvent-accessible surface area (backbone atoms only — not comparable to full-atom values): 16015 Å² total; per-residue (Å²): 139,90,80,92,79,82,87,77,85,75,80,83,77,75,76,75,76,74,80,67,84,82,70,70,100,68,83,46,74,64,60,64,74,34,88,76,33,84,77,42,39,69,74,38,84,71,47,65,41,71,85,67,54,34,41,34,27,34,34,26,90,46,69,56,93,68,57,49,51,28,31,27,35,84,86,71,47,80,69,43,78,45,67,88,83,69,83,63,79,61,40,72,33,73,84,51,56,30,29,40,33,72,54,97,34,20,39,28,40,21,36,49,85,65,45,87,61,43,79,76,41,88,49,89,52,85,64,37,79,64,45,61,30,78,86,49,56,33,34,36,31,30,57,98,39,24,40,33,39,33,34,64,88,61,79,50,81,42,76,51,48,85,75,62,88,92,56,63,42,52,45,82,60,35,47,35,68,70,28,36,35,32,32,33,61,41,57,87,84,39,49,74,46,75,45,82,38,80,53,102,87,52,72,45,84,38,74,49,76,48,75,73,34,38,37,37,36,30,43,30,37,67,85,79,41,49,72,43,78,79,44,78,46,64,30,50,76,48,75,43,48,39,93,80,15,48,35,40,38,39,40,38,28,39,75,88,67,82,50,75,49,78,48,76,43,55,52,86,81,100

Secondary structure (DSSP, 8-state):
---PPP------------------SS--HHHHHSSSPTT-EEEEEEEE-TTSSEEEEEEESSSSS--EEEEEETTS---EEPPGGG---EEE-TTSSEEEEEETTEEEEEETTS-S-EEEE-S--S----EE-TTSSEEEEEETTEEEEEESSS--EEE---PPTTSPPEEEEEEETTEEEEEEEE-TTPEEEEEEEE-SS-EEEEEEEE--PEEEEEEEETTT--EEEEEEEESEEEEEE-TTSSEEEEEEE-TTS--EEEEEEEGGG-

Mean predicted aligned error: 10.55 Å

Foldseek 3Di:
DDDDDDDDDDDPPPPPPPPDPDDPPDDDPCNCPDPPRPVAFDWAWDDAQLVRFKTWIWGDSHNDPDTFIWIAGPVRPDIDGDDPPPPWPWDAALVSFWIWTADQQFTWIATSVRPPIDGLGDDNHDFFLKDAALVRQKIWTFDPLWIWIAGDPDGDIDTLDDDDPPAFGKDFQDAQHQKTKIKGWALVVWDKDWDWDDDPPDTDTDIDTDDFTWMWIWITRNVVSDIGTPDIAGHDWDWHADSNSQKIWIWGAHHVRPDIDIDIDGPVVD

Sequence (270 aa):
MKKLIPITLALLLFGADLFAQQFPEKLTMKDIFHEPFIPGTRPSFSHFSPDGKTIYYSASDSATSDTDLYQVGLSGRNKQEAPNDVVRNYELSPDGNHVLYIENGDLVLADKDFENKRVVVASKGFDYSPEWSADGSRFAFIQNGDVWVSGVEQAFMKQITDREEGRAGYGIEGWAGDKLVLSQTDRSDYRTVYFPEYNDTFVDPGRSSRGIPTRVISIAGVDSGDVEIIFTHKGYLNTSVSASGNFLAIDQIDPPMKNRKITVYNVNTL